Protein AF-A0A7S0ACF0-F1 (afdb_monomer_lite)

Radius of gyration: 21.01 Å; chains: 1; bounding box: 56×34×67 Å

Secondary structure (DSSP, 8-state):
--S--SS--SS-----SS--SSHHHHHHHHHHHHHHHHHHHHSSS-----S--HHHHHHHHHHHHHHHHHHHHHTT------HHHHHHHHHTT-------TT------HHHHHHHHHHHHHHHHHHSSS---TT-TTTHHHHHHHHHHHHHHHHTPPPPTT-----HHHHHHHHHTT-----TT---SS-----------

Structure (mmCIF, N/CA/C/O backbone):
data_AF-A0A7S0ACF0-F1
#
_entry.id   AF-A0A7S0ACF0-F1
#
loop_
_atom_site.group_PDB
_atom_site.id
_atom_site.type_symbol
_atom_site.label_atom_id
_atom_site.label_alt_id
_atom_site.label_comp_id
_atom_site.label_asym_id
_atom_site.label_entity_id
_atom_site.label_seq_id
_atom_site.pdbx_PDB_ins_code
_atom_site.Cartn_x
_atom_site.Cartn_y
_atom_site.Cartn_z
_atom_site.occupancy
_atom_site.B_iso_or_equiv
_atom_site.auth_seq_id
_atom_site.auth_comp_id
_atom_site.auth_asym_id
_atom_site.auth_atom_id
_atom_site.pdbx_PDB_model_num
ATOM 1 N N . MET A 1 1 ? 34.458 -4.666 -13.719 1.00 28.41 1 MET A N 1
ATOM 2 C CA . MET A 1 1 ? 35.055 -3.421 -14.250 1.00 28.41 1 MET A CA 1
ATOM 3 C C . MET A 1 1 ? 34.362 -2.217 -13.618 1.00 28.41 1 MET A C 1
ATOM 5 O O . MET A 1 1 ? 33.141 -2.144 -13.734 1.00 28.41 1 MET A O 1
ATOM 9 N N . PRO A 1 2 ? 35.094 -1.325 -12.929 1.00 40.97 2 PRO A N 1
ATOM 10 C CA . PRO A 1 2 ? 34.583 -0.072 -12.368 1.00 40.97 2 PRO A CA 1
ATOM 11 C C . PRO A 1 2 ? 34.446 1.031 -13.443 1.00 40.97 2 PRO A C 1
ATOM 13 O O . PRO A 1 2 ? 35.221 1.067 -14.389 1.00 40.97 2 PRO A O 1
ATOM 16 N N . ARG A 1 3 ? 33.453 1.917 -13.268 1.00 44.50 3 ARG A N 1
ATOM 17 C CA . ARG A 1 3 ? 33.234 3.272 -13.845 1.00 44.50 3 ARG A CA 1
ATOM 18 C C . ARG A 1 3 ? 33.326 3.577 -15.363 1.00 44.50 3 ARG A C 1
ATOM 20 O O . ARG A 1 3 ? 32.899 4.667 -15.718 1.00 44.50 3 ARG A O 1
ATOM 27 N N . ASP A 1 4 ? 33.665 2.654 -16.262 1.00 44.97 4 ASP A N 1
ATOM 28 C CA . ASP A 1 4 ? 33.735 2.933 -17.724 1.00 44.97 4 ASP A CA 1
ATOM 29 C C . ASP A 1 4 ? 32.599 2.322 -18.579 1.00 44.97 4 ASP A C 1
ATOM 31 O O . ASP A 1 4 ? 32.817 1.809 -19.677 1.00 44.97 4 ASP A O 1
ATOM 35 N N . ARG A 1 5 ? 31.345 2.345 -18.108 1.00 44.44 5 ARG A N 1
ATOM 36 C CA . ARG A 1 5 ? 30.207 1.719 -18.826 1.00 44.44 5 ARG A CA 1
ATOM 37 C C . ARG A 1 5 ? 29.305 2.671 -19.621 1.00 44.44 5 ARG A C 1
ATOM 39 O O . ARG A 1 5 ? 28.204 2.282 -19.988 1.00 44.44 5 ARG A O 1
ATOM 46 N N . LYS A 1 6 ? 29.751 3.895 -19.927 1.00 45.22 6 LYS A N 1
ATOM 47 C CA . LYS A 1 6 ? 28.931 4.882 -20.665 1.00 45.22 6 LYS A CA 1
ATOM 48 C C . LYS A 1 6 ? 29.468 5.313 -22.037 1.00 45.22 6 LYS A C 1
ATOM 50 O O . LYS A 1 6 ? 28.957 6.273 -22.591 1.00 45.22 6 LYS A O 1
ATOM 55 N N . GLN A 1 7 ? 30.453 4.614 -22.610 1.00 41.56 7 GLN A N 1
ATOM 56 C CA . GLN A 1 7 ? 30.998 4.953 -23.944 1.00 41.56 7 GLN A CA 1
ATOM 57 C C . GLN A 1 7 ? 31.022 3.803 -24.968 1.00 41.56 7 GLN A C 1
ATOM 59 O O . GLN A 1 7 ? 31.694 3.895 -25.988 1.00 41.56 7 GLN A O 1
ATOM 64 N N . LYS A 1 8 ? 30.266 2.720 -24.763 1.00 45.25 8 LYS A N 1
ATOM 65 C CA . LYS A 1 8 ? 30.150 1.637 -25.761 1.00 45.25 8 LYS A CA 1
ATOM 66 C C . LYS A 1 8 ? 28.698 1.230 -26.012 1.00 45.25 8 LYS A C 1
ATOM 68 O O . LYS A 1 8 ? 28.352 0.069 -25.844 1.00 45.25 8 LYS A O 1
ATOM 73 N N . LEU A 1 9 ? 27.848 2.187 -26.383 1.00 42.44 9 LEU A N 1
ATOM 74 C CA . LEU A 1 9 ? 26.463 1.905 -26.790 1.00 42.44 9 LEU A CA 1
ATOM 75 C C . LEU A 1 9 ? 26.117 2.320 -28.230 1.00 42.44 9 LEU A C 1
ATOM 77 O O . LEU A 1 9 ? 24.976 2.143 -28.626 1.00 42.44 9 LEU A O 1
ATOM 81 N N . ASP A 1 10 ? 27.087 2.749 -29.044 1.00 42.12 10 ASP A N 1
ATOM 82 C CA . ASP A 1 10 ? 26.821 3.214 -30.421 1.00 42.12 10 ASP A CA 1
ATOM 83 C C . ASP A 1 10 ? 27.297 2.262 -31.533 1.00 42.12 10 ASP A C 1
ATOM 85 O O . ASP A 1 10 ? 27.532 2.699 -32.655 1.00 42.12 10 ASP A O 1
ATOM 89 N N . GLY A 1 11 ? 27.481 0.962 -31.279 1.00 44.84 11 GLY A N 1
ATOM 90 C CA . GLY A 1 11 ? 28.202 0.150 -32.271 1.00 44.84 11 GLY A CA 1
ATOM 91 C C . GLY A 1 11 ? 27.860 -1.312 -32.458 1.00 44.84 11 GLY A C 1
ATOM 92 O O . GLY A 1 11 ? 28.559 -1.933 -33.249 1.00 44.84 11 GLY A O 1
ATOM 93 N N . LEU A 1 12 ? 26.873 -1.904 -31.784 1.00 37.56 12 LEU A N 1
ATOM 94 C CA . LEU A 1 12 ? 26.618 -3.336 -31.970 1.00 37.56 12 LEU A CA 1
ATOM 95 C C . LEU A 1 12 ? 25.123 -3.636 -32.044 1.00 37.56 12 LEU A C 1
ATOM 97 O O . LEU A 1 12 ? 24.372 -3.422 -31.096 1.00 37.56 12 LEU A O 1
ATOM 101 N N . GLN A 1 13 ? 24.734 -4.111 -33.228 1.00 34.44 13 GLN A N 1
ATOM 102 C CA . GLN A 1 13 ? 23.441 -4.690 -33.558 1.00 34.44 13 GLN A CA 1
ATOM 103 C C . GLN A 1 13 ? 22.985 -5.683 -32.486 1.00 34.44 13 GLN A C 1
ATOM 105 O O . GLN A 1 13 ? 23.657 -6.666 -32.188 1.00 34.44 13 GLN A O 1
ATOM 110 N N . PHE A 1 14 ? 21.809 -5.378 -31.950 1.00 35.34 14 PHE A N 1
ATOM 111 C CA . PHE A 1 14 ? 20.904 -6.244 -31.206 1.00 35.34 14 PHE A CA 1
ATOM 112 C C . PHE A 1 14 ? 20.837 -7.683 -31.747 1.00 35.34 14 PHE A C 1
ATOM 114 O O . PHE A 1 14 ? 20.534 -7.884 -32.921 1.00 35.34 14 PHE A O 1
ATOM 121 N N . GLU A 1 15 ? 20.949 -8.659 -30.846 1.00 29.34 15 GLU A N 1
ATOM 122 C CA . GLU A 1 15 ? 20.431 -10.020 -31.020 1.00 29.34 15 GLU A CA 1
ATOM 123 C C . GLU A 1 15 ? 19.731 -10.422 -29.709 1.00 29.34 15 GLU A C 1
ATOM 125 O O . GLU A 1 15 ? 20.363 -10.529 -28.656 1.00 29.34 15 GLU A O 1
ATOM 130 N N . TRP A 1 16 ? 18.403 -10.565 -29.750 1.00 46.00 16 TRP A N 1
ATOM 131 C CA . TRP A 1 16 ? 17.596 -11.051 -28.628 1.00 46.00 16 TRP A CA 1
ATOM 132 C C . TRP A 1 16 ? 17.303 -12.523 -28.835 1.00 46.00 16 TRP A C 1
ATOM 134 O O . TRP A 1 16 ? 16.356 -12.841 -29.537 1.00 46.00 16 TRP A O 1
ATOM 144 N N . ASP A 1 17 ? 18.081 -13.399 -28.214 1.00 42.22 17 ASP A N 1
ATOM 145 C CA . ASP A 1 17 ? 17.631 -14.747 -27.863 1.00 42.22 17 ASP A CA 1
ATOM 146 C C . ASP A 1 17 ? 18.676 -15.379 -26.936 1.00 42.22 17 ASP A C 1
ATOM 148 O O . ASP A 1 17 ? 19.637 -15.999 -27.381 1.00 42.22 17 ASP A O 1
ATOM 152 N N . GLY A 1 18 ? 18.534 -15.192 -25.616 1.00 41.94 18 GLY A N 1
ATOM 153 C CA . GLY A 1 18 ? 19.339 -15.987 -24.677 1.00 41.94 18 GLY A CA 1
ATOM 154 C C . GLY A 1 18 ? 19.622 -15.445 -23.277 1.00 41.94 18 GLY A C 1
ATOM 155 O O . GLY A 1 18 ? 20.198 -16.183 -22.485 1.00 41.94 18 GLY A O 1
ATOM 156 N N . ILE A 1 19 ? 19.236 -14.219 -22.910 1.00 43.38 19 ILE A N 1
ATOM 157 C CA . ILE A 1 19 ? 19.630 -13.650 -21.604 1.00 43.38 19 ILE A CA 1
ATOM 158 C C . ILE A 1 19 ? 18.445 -13.644 -20.627 1.00 43.38 19 ILE A C 1
ATOM 160 O O . ILE A 1 19 ? 17.780 -12.635 -20.428 1.00 43.38 19 ILE A O 1
ATOM 164 N N . ARG A 1 20 ? 18.149 -14.795 -20.016 1.00 49.47 20 ARG A N 1
ATOM 165 C CA . ARG A 1 20 ? 17.201 -14.911 -18.891 1.00 49.47 20 ARG A CA 1
ATOM 166 C C . ARG A 1 20 ? 17.864 -15.629 -17.720 1.00 49.47 20 ARG A C 1
ATOM 168 O O . ARG A 1 20 ? 17.809 -16.854 -17.645 1.00 49.47 20 ARG A O 1
ATOM 175 N N . LYS A 1 21 ? 18.466 -14.845 -16.823 1.00 44.34 21 LYS A N 1
ATOM 176 C CA . LYS A 1 21 ? 18.538 -15.082 -15.364 1.00 44.34 21 LYS A CA 1
ATOM 177 C C . LYS A 1 21 ? 19.253 -13.945 -14.628 1.00 44.34 21 LYS A C 1
ATOM 179 O O . LYS A 1 21 ? 18.950 -13.692 -13.471 1.00 44.34 21 LYS A O 1
ATOM 184 N N . ASP A 1 22 ? 20.132 -13.237 -15.322 1.00 45.91 22 ASP A N 1
ATOM 185 C CA . ASP A 1 22 ? 21.036 -12.240 -14.744 1.00 45.91 22 ASP A CA 1
ATOM 186 C C . ASP A 1 22 ? 20.434 -10.822 -14.824 1.00 45.91 22 ASP A C 1
ATOM 188 O O . ASP A 1 22 ? 20.662 -9.990 -13.955 1.00 45.91 22 ASP A O 1
ATOM 192 N N . LEU A 1 23 ? 19.608 -10.571 -15.850 1.00 47.28 23 LEU A N 1
ATOM 193 C CA . LEU A 1 23 ? 18.936 -9.291 -16.112 1.00 47.28 23 LEU A CA 1
ATOM 194 C C . LEU A 1 23 ? 17.733 -9.015 -15.193 1.00 47.28 23 LEU A C 1
ATOM 196 O O . LEU A 1 23 ? 17.397 -7.855 -14.980 1.00 47.28 23 LEU A O 1
ATOM 200 N N . ASP A 1 24 ? 17.080 -10.049 -14.649 1.00 52.59 24 ASP A N 1
ATOM 201 C CA . ASP A 1 24 ? 15.855 -9.876 -13.846 1.00 52.59 24 ASP A CA 1
ATOM 202 C C . ASP A 1 24 ? 16.138 -9.262 -12.465 1.00 52.59 24 ASP A C 1
ATOM 204 O O . ASP A 1 24 ? 15.323 -8.482 -11.969 1.00 52.59 24 ASP A O 1
ATOM 208 N N . SER A 1 25 ? 17.293 -9.564 -11.854 1.00 58.97 25 SER A N 1
ATOM 209 C CA . SER A 1 25 ? 17.711 -8.917 -10.598 1.00 58.97 25 SER A CA 1
ATOM 210 C C . SER A 1 25 ? 18.059 -7.450 -10.836 1.00 58.97 25 SER A C 1
ATOM 212 O O . SER A 1 25 ? 17.564 -6.583 -10.121 1.00 58.97 25 SER A O 1
ATOM 214 N N . ASP A 1 26 ? 18.835 -7.169 -11.889 1.00 75.31 26 ASP A N 1
ATOM 215 C CA . ASP A 1 26 ? 19.233 -5.807 -12.255 1.00 75.31 26 ASP A CA 1
ATOM 216 C C . ASP A 1 26 ? 18.011 -4.942 -12.612 1.00 75.31 26 ASP A C 1
ATOM 218 O O . ASP A 1 26 ? 17.935 -3.774 -12.224 1.00 75.31 26 ASP A O 1
ATOM 222 N N . HIS A 1 27 ? 17.017 -5.517 -13.301 1.00 84.44 27 HIS A N 1
ATOM 223 C CA . HIS A 1 27 ? 15.778 -4.816 -13.628 1.00 84.44 27 HIS A CA 1
ATOM 224 C C . HIS A 1 27 ? 14.897 -4.586 -12.392 1.00 84.44 27 HIS A C 1
ATOM 226 O O . HIS A 1 27 ? 14.371 -3.487 -12.222 1.00 84.44 27 HIS A O 1
ATOM 232 N N . TRP A 1 28 ? 14.752 -5.577 -11.503 1.00 88.69 28 TRP A N 1
ATOM 233 C CA . TRP A 1 28 ? 14.027 -5.390 -10.242 1.00 88.69 28 TRP A CA 1
ATOM 234 C C . TRP A 1 28 ? 14.624 -4.251 -9.414 1.00 88.69 28 TRP A C 1
ATOM 236 O O . TRP A 1 28 ? 13.897 -3.336 -9.025 1.00 88.69 28 TRP A O 1
ATOM 246 N N . ASP A 1 29 ? 15.937 -4.289 -9.180 1.00 88.50 29 ASP A N 1
ATOM 247 C CA . ASP A 1 29 ? 16.632 -3.307 -8.348 1.00 88.50 29 ASP A CA 1
ATOM 248 C C . ASP A 1 29 ? 16.519 -1.898 -8.939 1.00 88.50 29 ASP A C 1
ATOM 250 O O . ASP A 1 29 ? 16.279 -0.933 -8.208 1.00 88.50 29 ASP A O 1
ATOM 254 N N . GLN A 1 30 ? 16.606 -1.775 -10.267 1.00 89.62 30 GLN A N 1
ATOM 255 C CA . GLN A 1 30 ? 16.397 -0.509 -10.963 1.00 89.62 30 GLN A CA 1
ATOM 256 C C . GLN A 1 30 ? 14.976 0.036 -10.760 1.00 89.62 30 GLN A C 1
ATOM 258 O O . GLN A 1 30 ? 14.810 1.192 -10.367 1.00 89.62 30 GLN A O 1
ATOM 263 N N . MET A 1 31 ? 13.946 -0.777 -11.008 1.00 92.25 31 MET A N 1
ATOM 264 C CA . MET A 1 31 ? 12.552 -0.331 -10.899 1.00 92.25 31 MET A CA 1
ATOM 265 C C . MET A 1 31 ? 12.160 -0.027 -9.450 1.00 92.25 31 MET A C 1
ATOM 267 O O . MET A 1 31 ? 11.465 0.953 -9.183 1.00 92.25 31 MET A O 1
ATOM 271 N N . PHE A 1 32 ? 12.660 -0.819 -8.500 1.00 91.75 32 PHE A N 1
ATOM 272 C CA . PHE A 1 32 ? 12.492 -0.566 -7.074 1.00 91.75 32 PHE A CA 1
ATOM 273 C C . PHE A 1 32 ? 13.158 0.748 -6.646 1.00 91.75 32 PHE A C 1
ATOM 275 O O . PHE A 1 32 ? 12.543 1.554 -5.941 1.00 91.75 32 PHE A O 1
ATOM 282 N N . PHE A 1 33 ? 14.390 1.001 -7.103 1.00 90.25 33 PHE A N 1
ATOM 283 C CA . PHE A 1 33 ? 15.084 2.259 -6.837 1.00 90.25 33 PHE A CA 1
ATOM 284 C C . PHE A 1 33 ? 14.291 3.452 -7.382 1.00 90.25 33 PHE A C 1
ATOM 286 O O . PHE A 1 33 ? 14.058 4.424 -6.662 1.00 90.25 33 PHE A O 1
ATOM 293 N N . GLU A 1 34 ? 13.793 3.367 -8.612 1.00 90.50 34 GLU A N 1
ATOM 294 C CA . GLU A 1 34 ? 12.991 4.434 -9.216 1.00 90.50 34 GLU A CA 1
ATOM 295 C C . GLU A 1 34 ? 11.668 4.672 -8.496 1.00 90.50 34 GLU A C 1
ATOM 297 O O . GLU A 1 34 ? 11.295 5.824 -8.275 1.00 90.50 34 GLU A O 1
ATOM 302 N N . LEU A 1 35 ? 10.994 3.613 -8.047 1.00 90.69 35 LEU A N 1
ATOM 303 C CA . LEU A 1 35 ? 9.802 3.746 -7.217 1.00 90.69 35 LEU A CA 1
ATOM 304 C C . LEU A 1 35 ? 10.112 4.440 -5.882 1.00 90.69 35 LEU A C 1
ATOM 306 O O . LEU A 1 35 ? 9.325 5.266 -5.416 1.00 90.69 35 LEU A O 1
ATOM 310 N N . SER A 1 36 ? 11.258 4.136 -5.267 1.00 88.62 36 SER A N 1
ATOM 311 C CA . SER A 1 36 ? 11.665 4.787 -4.019 1.00 88.62 36 SER A CA 1
ATOM 312 C C . SER A 1 36 ? 11.933 6.284 -4.219 1.00 88.62 36 SER A C 1
ATOM 314 O O . SER A 1 36 ? 11.457 7.099 -3.430 1.00 88.62 36 SER A O 1
ATOM 316 N N . GLN A 1 37 ? 12.579 6.663 -5.326 1.00 86.88 37 GLN A N 1
ATOM 317 C CA . GLN A 1 37 ? 12.777 8.062 -5.718 1.00 86.88 37 GLN A CA 1
ATOM 318 C C . GLN A 1 37 ? 11.446 8.755 -6.027 1.00 86.88 37 GLN A C 1
ATOM 320 O O . GLN A 1 37 ? 11.211 9.880 -5.583 1.00 86.88 37 GLN A O 1
ATOM 325 N N . TYR A 1 38 ? 10.542 8.069 -6.732 1.00 86.50 38 TYR A N 1
ATOM 326 C CA . TYR A 1 38 ? 9.201 8.573 -7.012 1.00 86.50 38 TYR A CA 1
ATOM 327 C C . TYR A 1 38 ? 8.451 8.893 -5.716 1.00 86.50 38 TYR A C 1
ATOM 329 O O . TYR A 1 38 ? 7.868 9.972 -5.600 1.00 86.50 38 TYR A O 1
ATOM 337 N N . ARG A 1 39 ? 8.524 8.005 -4.715 1.00 83.81 39 ARG A N 1
ATOM 338 C CA . ARG A 1 39 ? 7.946 8.235 -3.385 1.00 83.81 39 ARG A CA 1
ATOM 339 C C . ARG A 1 39 ? 8.560 9.449 -2.694 1.00 83.81 39 ARG A C 1
ATOM 341 O O . ARG A 1 39 ? 7.818 10.212 -2.091 1.00 83.81 39 ARG A O 1
ATOM 348 N N . VAL A 1 40 ? 9.878 9.635 -2.755 1.00 81.12 40 VAL A N 1
ATOM 349 C CA . VAL A 1 40 ? 10.540 10.797 -2.131 1.00 81.12 40 VAL A CA 1
ATOM 350 C C . VAL A 1 40 ? 10.028 12.111 -2.728 1.00 81.12 40 VAL A C 1
ATOM 352 O O . VAL A 1 40 ? 9.794 13.063 -1.990 1.00 81.12 40 VAL A O 1
ATOM 355 N N . ILE A 1 41 ? 9.819 12.156 -4.046 1.00 80.12 41 ILE A N 1
ATOM 356 C CA . ILE A 1 41 ? 9.372 13.365 -4.752 1.00 80.12 41 ILE A CA 1
ATOM 357 C C . ILE A 1 41 ? 7.873 13.622 -4.551 1.00 80.12 41 ILE A C 1
ATOM 359 O O . ILE A 1 41 ? 7.472 14.757 -4.311 1.00 80.12 41 ILE A O 1
ATOM 363 N N . ASN A 1 42 ? 7.043 12.582 -4.659 1.00 77.25 42 ASN A N 1
ATOM 364 C CA . ASN A 1 42 ? 5.582 12.716 -4.688 1.00 77.25 42 ASN A CA 1
ATOM 365 C C . ASN A 1 42 ? 4.918 12.449 -3.327 1.00 77.25 42 ASN A C 1
ATOM 367 O O . ASN A 1 42 ? 3.720 12.645 -3.173 1.00 77.25 42 ASN A O 1
ATOM 371 N N . GLY A 1 43 ? 5.664 11.946 -2.342 1.00 72.31 43 GLY A N 1
ATOM 372 C CA . GLY A 1 43 ? 5.141 11.520 -1.040 1.00 72.31 43 GLY A CA 1
ATOM 373 C C . GLY A 1 43 ? 4.424 10.163 -1.052 1.00 72.31 43 GLY A C 1
ATOM 374 O O . GLY A 1 43 ? 4.137 9.611 0.011 1.00 72.31 43 GLY A O 1
ATOM 375 N N . HIS A 1 44 ? 4.172 9.580 -2.229 1.00 78.19 44 HIS A N 1
ATOM 376 C CA . HIS A 1 44 ? 3.438 8.325 -2.391 1.00 78.19 44 HIS A CA 1
ATOM 377 C C . HIS A 1 44 ? 3.998 7.452 -3.522 1.00 78.19 44 HIS A C 1
ATOM 379 O O . HIS A 1 44 ? 4.659 7.927 -4.439 1.00 78.19 44 HIS A O 1
ATOM 385 N N . THR A 1 45 ? 3.683 6.157 -3.495 1.00 82.94 45 THR A N 1
ATOM 386 C CA . THR A 1 45 ? 4.072 5.168 -4.522 1.00 82.94 45 THR A CA 1
ATOM 387 C C . THR A 1 45 ? 3.058 5.051 -5.668 1.00 82.94 45 THR A C 1
ATOM 389 O O . THR A 1 45 ? 3.244 4.253 -6.584 1.00 82.94 45 THR A O 1
ATOM 392 N N . ASN A 1 46 ? 1.968 5.827 -5.633 1.00 80.50 46 ASN A N 1
ATOM 393 C CA . ASN A 1 46 ? 0.934 5.797 -6.663 1.00 80.50 46 ASN A CA 1
ATOM 394 C C . ASN A 1 46 ? 1.385 6.543 -7.927 1.00 80.50 46 ASN A C 1
ATOM 396 O O . ASN A 1 46 ? 1.207 7.755 -8.036 1.00 80.50 46 ASN A O 1
ATOM 400 N N . VAL A 1 47 ? 1.996 5.810 -8.856 1.00 82.88 47 VAL A N 1
ATOM 401 C CA . VAL A 1 47 ? 2.520 6.358 -10.110 1.00 82.88 47 VAL A CA 1
ATOM 402 C C . VAL A 1 47 ? 1.373 6.743 -11.044 1.00 82.88 47 VAL A C 1
ATOM 404 O O . VAL A 1 47 ? 0.612 5.888 -11.488 1.00 82.88 47 VAL A O 1
ATOM 407 N N . GLN A 1 48 ? 1.257 8.034 -11.354 1.00 76.94 48 GLN A N 1
ATOM 408 C CA . GLN A 1 48 ? 0.258 8.569 -12.284 1.00 76.94 48 GLN A CA 1
ATOM 409 C C . GLN A 1 48 ? 0.857 8.784 -13.686 1.00 76.94 48 GLN A C 1
ATOM 411 O O . GLN A 1 48 ? 2.015 9.198 -13.799 1.00 76.94 48 GLN A O 1
ATOM 416 N N . PRO A 1 49 ? 0.092 8.571 -14.773 1.00 74.75 49 PRO A N 1
ATOM 417 C CA . PRO A 1 49 ? 0.550 8.820 -16.138 1.00 74.75 49 PRO A CA 1
ATOM 418 C C . PRO A 1 49 ? 0.479 10.323 -16.467 1.00 74.75 49 PRO A C 1
ATOM 420 O O . PRO A 1 49 ? -0.359 10.768 -17.243 1.00 74.75 49 PRO A O 1
ATOM 423 N N . TRP A 1 50 ? 1.335 11.131 -15.841 1.00 62.41 50 TRP A N 1
ATOM 424 C CA . TRP A 1 50 ? 1.196 12.592 -15.820 1.00 62.41 50 TRP A CA 1
ATOM 425 C C . TRP A 1 50 ? 1.491 13.327 -17.143 1.00 62.41 50 TRP A C 1
ATOM 427 O O . TRP A 1 50 ? 1.017 14.447 -17.297 1.00 62.41 50 TRP A O 1
ATOM 437 N N . ALA A 1 51 ? 2.192 12.735 -18.121 1.00 53.66 51 ALA A N 1
ATOM 438 C CA . ALA A 1 51 ? 2.435 13.398 -19.419 1.00 53.66 51 ALA A CA 1
ATOM 439 C C . ALA A 1 51 ? 2.966 12.474 -20.540 1.00 53.66 51 ALA A C 1
ATOM 441 O O . ALA A 1 51 ? 3.782 12.906 -21.350 1.00 53.66 51 ALA A O 1
ATOM 442 N N . ALA A 1 52 ? 2.574 11.193 -20.578 1.00 64.25 52 ALA A N 1
ATOM 443 C CA . ALA A 1 52 ? 3.145 10.197 -21.507 1.00 64.25 52 ALA A CA 1
ATOM 444 C C . ALA A 1 52 ? 4.688 10.088 -21.458 1.00 64.25 52 ALA A C 1
ATOM 446 O O . ALA A 1 52 ? 5.314 9.627 -22.412 1.00 64.25 52 ALA A O 1
ATOM 447 N N . GLU A 1 53 ? 5.307 10.500 -20.346 1.00 80.00 53 GLU A N 1
ATOM 448 C CA . GLU A 1 53 ? 6.740 10.344 -20.134 1.00 80.00 53 GLU A CA 1
ATOM 449 C C . GLU A 1 53 ? 7.079 8.844 -20.154 1.00 80.00 53 GLU A C 1
ATOM 451 O O . GLU A 1 53 ? 6.608 8.109 -19.277 1.00 80.00 53 GLU A O 1
ATOM 456 N N . PRO A 1 54 ? 7.887 8.367 -21.124 1.00 81.81 54 PRO A N 1
ATOM 457 C CA . PRO A 1 54 ? 8.071 6.935 -21.344 1.00 81.81 54 PRO A CA 1
ATOM 458 C C . PRO A 1 54 ? 8.540 6.191 -20.092 1.00 81.81 54 PRO A C 1
ATOM 460 O O . PRO A 1 54 ? 8.061 5.096 -19.805 1.00 81.81 54 PRO A O 1
ATOM 463 N N . ARG A 1 55 ? 9.417 6.822 -19.299 1.00 83.38 55 ARG A N 1
ATOM 464 C CA . ARG A 1 55 ? 9.956 6.218 -18.078 1.00 83.38 55 ARG A CA 1
ATOM 465 C C . ARG A 1 55 ? 8.908 6.060 -16.980 1.00 83.38 55 ARG A C 1
ATOM 467 O O . ARG A 1 55 ? 8.881 5.045 -16.293 1.00 83.38 55 ARG A O 1
ATOM 474 N N . VAL A 1 56 ? 8.006 7.026 -16.835 1.00 83.19 56 VAL A N 1
ATOM 475 C CA . VAL A 1 56 ? 6.939 6.959 -15.827 1.00 83.19 56 VAL A CA 1
ATOM 476 C C . VAL A 1 56 ? 5.865 5.955 -16.236 1.00 83.19 56 VAL A C 1
ATOM 478 O O . VAL A 1 56 ? 5.334 5.241 -15.386 1.00 83.19 56 VAL A O 1
ATOM 481 N N . CYS A 1 57 ? 5.603 5.818 -17.538 1.00 84.69 57 CYS A N 1
ATOM 482 C CA . CYS A 1 57 ? 4.762 4.746 -18.066 1.00 84.69 57 CYS A CA 1
ATOM 483 C C . CYS A 1 57 ? 5.363 3.355 -17.809 1.00 84.69 57 CYS A C 1
ATOM 485 O O . CYS A 1 57 ? 4.632 2.442 -17.430 1.00 84.69 57 CYS A O 1
ATOM 487 N N . GLU A 1 58 ? 6.679 3.193 -17.966 1.00 88.62 58 GLU A N 1
ATOM 488 C CA . GLU A 1 58 ? 7.387 1.945 -17.654 1.00 88.62 58 GLU A CA 1
ATOM 489 C C . GLU A 1 58 ? 7.311 1.611 -16.158 1.00 88.62 58 GLU A C 1
ATOM 491 O O . GLU A 1 58 ? 6.965 0.487 -15.790 1.00 88.62 58 GLU A O 1
ATOM 496 N N . LEU A 1 59 ? 7.532 2.603 -15.289 1.00 89.19 59 LEU A N 1
ATOM 497 C CA . LEU A 1 59 ? 7.386 2.442 -13.843 1.00 89.19 59 LEU A CA 1
ATOM 498 C C . LEU A 1 59 ? 5.958 2.056 -13.448 1.00 89.19 59 LEU A C 1
ATOM 500 O O . LEU A 1 59 ? 5.765 1.133 -12.656 1.00 89.19 59 LEU A O 1
ATOM 504 N N . LEU A 1 60 ? 4.950 2.699 -14.039 1.00 88.12 60 LEU A N 1
ATOM 505 C CA . LEU A 1 60 ? 3.545 2.347 -13.839 1.00 88.12 60 LEU A CA 1
ATOM 506 C C . LEU A 1 60 ? 3.241 0.915 -14.308 1.00 88.12 60 LEU A C 1
ATOM 508 O O . LEU A 1 60 ? 2.576 0.162 -13.592 1.00 88.12 60 LEU A O 1
ATOM 512 N N . ALA A 1 61 ? 3.737 0.516 -15.481 1.00 87.38 61 ALA A N 1
ATOM 513 C CA . ALA A 1 61 ? 3.560 -0.837 -16.000 1.00 87.38 61 ALA A CA 1
ATOM 514 C C . ALA A 1 61 ? 4.178 -1.878 -15.057 1.00 87.38 61 ALA A C 1
ATOM 516 O O . ALA A 1 61 ? 3.516 -2.854 -14.698 1.00 87.38 61 ALA A O 1
ATOM 517 N N . TRP A 1 62 ? 5.399 -1.632 -14.578 1.00 92.50 62 TRP A N 1
ATOM 518 C CA . TRP A 1 62 ? 6.057 -2.491 -13.599 1.00 92.50 62 TRP A CA 1
ATOM 519 C C . TRP A 1 62 ? 5.273 -2.584 -12.287 1.00 92.50 62 TRP A C 1
ATOM 521 O O . TRP A 1 62 ? 5.053 -3.690 -11.791 1.00 92.50 62 TRP A O 1
ATOM 531 N N . CYS A 1 63 ? 4.765 -1.460 -11.767 1.00 91.12 63 CYS A N 1
ATOM 532 C CA . CYS A 1 63 ? 3.905 -1.447 -10.580 1.00 91.12 63 CYS A CA 1
ATOM 533 C C . CYS A 1 63 ? 2.647 -2.306 -10.791 1.00 91.12 63 CYS A C 1
ATOM 535 O O . CYS A 1 63 ? 2.268 -3.095 -9.924 1.00 91.12 63 CYS A O 1
ATOM 537 N N . ASN A 1 64 ? 2.010 -2.203 -11.959 1.00 86.81 64 ASN A N 1
ATOM 538 C CA . ASN A 1 64 ? 0.823 -2.990 -12.291 1.00 86.81 64 ASN A CA 1
ATOM 539 C C . ASN A 1 64 ? 1.119 -4.488 -12.405 1.00 86.81 64 ASN A C 1
ATOM 541 O O . ASN A 1 64 ? 0.293 -5.292 -11.969 1.00 86.81 64 ASN A O 1
ATOM 545 N N . ILE A 1 65 ? 2.286 -4.873 -12.927 1.00 89.81 65 ILE A N 1
ATOM 546 C CA . ILE A 1 65 ? 2.736 -6.272 -12.930 1.00 89.81 65 ILE A CA 1
ATOM 547 C C . ILE A 1 65 ? 2.841 -6.789 -11.492 1.00 89.81 65 ILE A C 1
ATOM 549 O O . ILE A 1 65 ? 2.327 -7.869 -11.196 1.00 89.81 65 ILE A O 1
ATOM 553 N N . GLN A 1 66 ? 3.418 -6.003 -10.576 1.00 91.12 66 GLN A N 1
ATOM 554 C CA . GLN A 1 66 ? 3.542 -6.418 -9.176 1.00 91.12 66 GLN A CA 1
ATOM 555 C C . GLN A 1 66 ? 2.168 -6.593 -8.523 1.00 91.12 66 GLN A C 1
ATOM 557 O O . GLN A 1 66 ? 1.916 -7.622 -7.899 1.00 91.12 66 GLN A O 1
ATOM 562 N N . ARG A 1 67 ? 1.233 -5.660 -8.739 1.00 88.19 67 ARG A N 1
ATOM 563 C CA . ARG A 1 67 ? -0.151 -5.775 -8.240 1.00 88.19 67 ARG A CA 1
ATOM 564 C C . ARG A 1 67 ? -0.855 -7.040 -8.738 1.00 88.19 67 ARG A C 1
ATOM 566 O O . ARG A 1 67 ? -1.485 -7.738 -7.946 1.00 88.19 67 ARG A O 1
ATOM 573 N N . HIS A 1 68 ? -0.708 -7.385 -10.020 1.00 84.25 68 HIS A N 1
ATOM 574 C CA . HIS A 1 68 ? -1.281 -8.616 -10.579 1.00 84.25 68 HIS A CA 1
ATOM 575 C C . HIS A 1 68 ? -0.638 -9.875 -9.994 1.00 84.25 68 HIS A C 1
ATOM 577 O O . HIS A 1 68 ? -1.343 -10.795 -9.579 1.00 84.25 68 HIS A O 1
ATOM 583 N N . ASN A 1 69 ? 0.694 -9.915 -9.922 1.00 88.62 69 ASN A N 1
ATOM 584 C CA . ASN A 1 69 ? 1.428 -11.029 -9.325 1.00 88.62 69 ASN A CA 1
ATOM 585 C C . ASN A 1 69 ? 1.008 -11.245 -7.869 1.00 88.62 69 ASN A C 1
ATOM 587 O O . ASN A 1 69 ? 0.857 -12.379 -7.413 1.00 88.62 69 ASN A O 1
ATOM 591 N N . TYR A 1 70 ? 0.777 -10.159 -7.145 1.00 85.75 70 TYR A N 1
ATOM 592 C CA . TYR A 1 70 ? 0.347 -10.199 -5.763 1.00 85.75 70 TYR A CA 1
ATOM 593 C C . TYR A 1 70 ? -1.090 -10.702 -5.610 1.00 85.75 70 TYR A C 1
ATOM 595 O O . TYR A 1 70 ? -1.352 -11.603 -4.816 1.00 85.75 70 TYR A O 1
ATOM 603 N N . ALA A 1 71 ? -2.017 -10.203 -6.431 1.00 83.06 71 ALA A N 1
ATOM 604 C CA . ALA A 1 71 ? -3.389 -10.703 -6.476 1.00 83.06 71 ALA A CA 1
ATOM 605 C C . ALA A 1 71 ? -3.450 -12.202 -6.834 1.00 83.06 71 ALA A C 1
ATOM 607 O O . ALA A 1 71 ? -4.237 -12.950 -6.252 1.00 83.06 71 ALA A O 1
ATOM 608 N N . ASN A 1 72 ? -2.586 -12.663 -7.744 1.00 82.25 72 ASN A N 1
ATOM 609 C CA . ASN A 1 72 ? -2.463 -14.078 -8.092 1.00 82.25 72 ASN A CA 1
ATOM 610 C C . ASN A 1 72 ? -1.987 -14.925 -6.909 1.00 82.25 72 ASN A C 1
ATOM 612 O O . ASN A 1 72 ? -2.602 -15.956 -6.639 1.00 82.25 72 ASN A O 1
ATOM 616 N N . LEU A 1 73 ? -0.963 -14.466 -6.178 1.00 84.38 73 LEU A N 1
ATOM 617 C CA . LEU A 1 73 ? -0.473 -15.136 -4.970 1.00 84.38 73 LEU A CA 1
ATOM 618 C C . LEU A 1 73 ? -1.609 -15.340 -3.953 1.00 84.38 73 LEU A C 1
ATOM 620 O O . LEU A 1 73 ? -1.792 -16.436 -3.430 1.00 84.38 73 LEU A O 1
ATOM 624 N N . TRP A 1 74 ? -2.424 -14.306 -3.733 1.00 75.62 74 TRP A N 1
ATOM 625 C CA . TRP A 1 74 ? -3.579 -14.364 -2.833 1.00 75.62 74 TRP A CA 1
ATOM 626 C C . TRP A 1 74 ? -4.711 -15.267 -3.309 1.00 75.62 74 TRP A C 1
ATOM 628 O O . TRP A 1 74 ? -5.383 -15.894 -2.494 1.00 75.62 74 TRP A O 1
ATOM 638 N N . ALA A 1 75 ? -4.917 -15.360 -4.620 1.00 78.00 75 ALA A N 1
ATOM 639 C CA . ALA A 1 75 ? -5.888 -16.269 -5.216 1.00 78.00 75 ALA A CA 1
ATOM 640 C C . ALA A 1 75 ? -5.401 -17.734 -5.249 1.00 78.00 75 ALA A C 1
ATOM 642 O O . ALA A 1 75 ? -6.052 -18.572 -5.874 1.00 78.00 75 ALA A O 1
ATOM 643 N N . GLY A 1 76 ? -4.253 -18.047 -4.631 1.00 79.44 76 GLY A N 1
ATOM 644 C CA . GLY A 1 76 ? -3.644 -19.379 -4.654 1.00 79.44 76 GLY A CA 1
ATOM 645 C C . GLY A 1 76 ? -3.085 -19.771 -6.025 1.00 79.44 76 GLY A C 1
ATOM 646 O O . GLY A 1 76 ? -2.876 -20.954 -6.288 1.00 79.44 76 GLY A O 1
ATOM 647 N N . ARG A 1 77 ? -2.871 -18.799 -6.919 1.00 83.62 77 ARG A N 1
ATOM 648 C CA . ARG A 1 77 ? -2.270 -19.008 -8.241 1.00 83.62 77 ARG A CA 1
ATOM 649 C C . ARG A 1 77 ? -0.760 -18.795 -8.175 1.00 83.62 77 ARG A C 1
ATOM 651 O O . ARG A 1 77 ? -0.234 -18.186 -7.246 1.00 83.62 77 ARG A O 1
ATOM 658 N N . CYS A 1 78 ? -0.058 -19.265 -9.203 1.00 81.38 78 CYS A N 1
ATOM 659 C CA . CYS A 1 78 ? 1.375 -19.031 -9.337 1.00 81.38 78 CYS A CA 1
ATOM 660 C C . CYS A 1 78 ? 1.684 -17.529 -9.406 1.00 81.38 78 CYS A C 1
ATOM 662 O O . CYS A 1 78 ? 1.026 -16.778 -10.128 1.00 81.38 78 CYS A O 1
ATOM 664 N N . SER A 1 79 ? 2.717 -17.117 -8.677 1.00 86.94 79 SER A N 1
ATOM 665 C CA . SER A 1 79 ? 3.237 -15.756 -8.675 1.00 86.94 79 SER A CA 1
ATOM 666 C C . SER A 1 79 ? 4.764 -15.795 -8.651 1.00 86.94 79 SER A C 1
ATOM 668 O O . SER A 1 79 ? 5.322 -16.587 -7.891 1.00 86.94 79 SER A O 1
ATOM 670 N N . PRO A 1 80 ? 5.449 -14.968 -9.459 1.00 86.81 80 PRO A N 1
ATOM 671 C CA . PRO A 1 80 ? 6.902 -14.842 -9.409 1.00 86.81 80 PRO A CA 1
ATOM 672 C C . PRO A 1 80 ? 7.385 -13.949 -8.253 1.00 86.81 80 PRO A C 1
ATOM 674 O O . PRO A 1 80 ? 8.591 -13.840 -8.052 1.00 86.81 80 PRO A O 1
ATOM 677 N N . LEU A 1 81 ? 6.481 -13.299 -7.503 1.00 86.69 81 LEU A N 1
ATOM 678 C CA . LEU A 1 81 ? 6.860 -12.451 -6.373 1.00 86.69 81 LEU A CA 1
ATOM 679 C C . LEU A 1 81 ? 7.416 -13.289 -5.224 1.00 86.69 81 LEU A C 1
ATOM 681 O O . LEU A 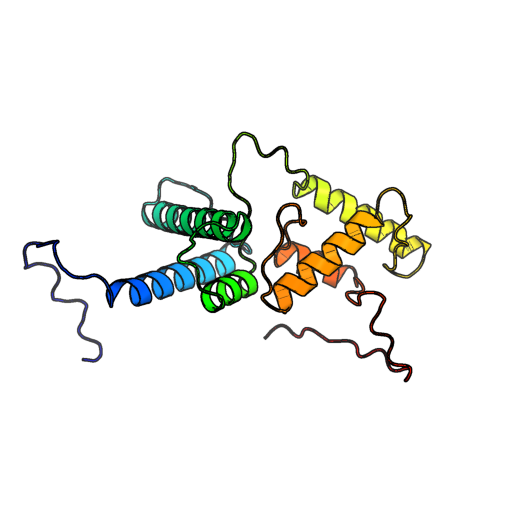1 81 ? 6.729 -14.140 -4.658 1.00 86.69 81 LEU A O 1
ATOM 685 N N . THR A 1 82 ? 8.650 -12.988 -4.839 1.00 89.44 82 THR A N 1
ATOM 686 C CA . THR A 1 82 ? 9.261 -13.549 -3.632 1.00 89.44 82 THR A CA 1
ATOM 687 C C . THR A 1 82 ? 8.789 -12.807 -2.382 1.00 89.44 82 THR A C 1
ATOM 689 O O . THR A 1 82 ? 8.409 -11.635 -2.424 1.00 89.44 82 THR A O 1
ATOM 692 N N . GLU A 1 83 ? 8.879 -13.463 -1.227 1.00 83.44 83 GLU A N 1
ATOM 693 C CA . GLU A 1 83 ? 8.552 -12.843 0.062 1.00 83.44 83 GLU A CA 1
ATOM 694 C C . GLU A 1 83 ? 9.413 -11.598 0.348 1.00 83.44 83 GLU A C 1
ATOM 696 O O . GLU A 1 83 ? 8.918 -10.598 0.870 1.00 83.44 83 GLU A O 1
ATOM 701 N N . ASN A 1 84 ? 10.688 -11.613 -0.056 1.00 85.88 84 ASN A N 1
ATOM 702 C CA . ASN A 1 84 ? 11.583 -10.468 0.108 1.00 85.88 84 ASN A CA 1
ATOM 703 C C . ASN A 1 84 ? 11.148 -9.262 -0.742 1.00 85.88 84 ASN A C 1
ATOM 705 O O . ASN A 1 84 ? 11.150 -8.135 -0.254 1.00 85.88 84 ASN A O 1
ATOM 709 N N . GLN A 1 85 ? 10.724 -9.493 -1.985 1.00 89.00 85 GLN A N 1
ATOM 710 C CA . GLN A 1 85 ? 10.214 -8.443 -2.873 1.00 89.00 85 GLN A CA 1
ATOM 711 C C . GLN A 1 85 ? 8.923 -7.813 -2.332 1.00 89.00 85 GLN A C 1
ATOM 713 O O . GLN A 1 85 ? 8.765 -6.593 -2.353 1.00 89.00 85 GLN A O 1
ATOM 718 N N . ILE A 1 86 ? 8.027 -8.636 -1.776 1.00 86.06 86 ILE A N 1
ATOM 719 C CA . ILE A 1 86 ? 6.813 -8.162 -1.098 1.00 86.06 86 ILE A CA 1
ATOM 720 C C . ILE A 1 86 ? 7.185 -7.293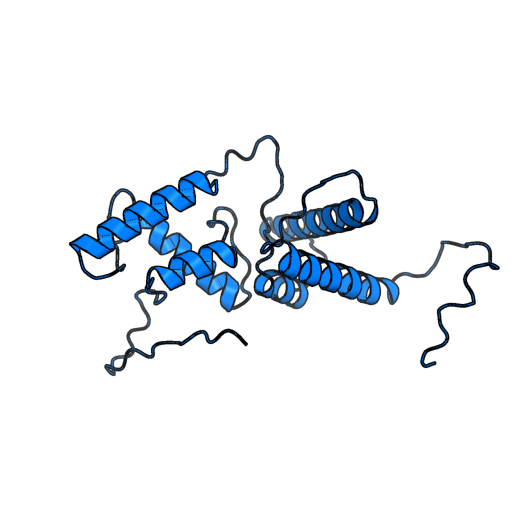 0.105 1.00 86.06 86 ILE A C 1
ATOM 722 O O . ILE A 1 86 ? 6.651 -6.197 0.260 1.00 86.06 86 ILE A O 1
ATOM 726 N N . ARG A 1 87 ? 8.136 -7.744 0.929 1.00 83.25 87 ARG A N 1
ATOM 727 C CA . ARG A 1 87 ? 8.613 -6.991 2.094 1.00 83.25 87 ARG A CA 1
ATOM 728 C C . ARG A 1 87 ? 9.208 -5.638 1.705 1.00 83.25 87 ARG A C 1
ATOM 730 O O . ARG A 1 87 ? 8.866 -4.638 2.327 1.00 83.25 87 ARG A O 1
ATOM 737 N N . GLN A 1 88 ? 10.056 -5.596 0.679 1.00 86.31 88 GLN A N 1
ATOM 738 C CA . GLN A 1 88 ? 10.649 -4.358 0.162 1.00 86.31 88 GLN A CA 1
ATOM 739 C C . GLN A 1 88 ? 9.570 -3.355 -0.278 1.00 86.31 88 GLN A C 1
ATOM 741 O O . GLN A 1 88 ? 9.595 -2.191 0.121 1.00 86.31 88 GLN A O 1
ATOM 746 N N . LEU A 1 89 ? 8.584 -3.810 -1.054 1.00 87.44 89 LEU A N 1
ATOM 747 C CA . LEU A 1 89 ? 7.470 -2.972 -1.499 1.00 87.44 89 LEU A CA 1
ATOM 748 C C . LEU A 1 89 ? 6.577 -2.520 -0.332 1.00 87.44 89 LEU A C 1
ATOM 750 O O . LEU A 1 89 ? 6.192 -1.353 -0.271 1.00 87.44 89 LEU A O 1
ATOM 754 N N . ASN A 1 90 ? 6.315 -3.393 0.642 1.00 82.81 90 ASN A N 1
ATOM 755 C CA . ASN A 1 90 ? 5.574 -3.042 1.857 1.00 82.81 90 ASN A CA 1
ATOM 756 C C . ASN A 1 90 ? 6.283 -1.947 2.668 1.00 82.81 90 ASN A C 1
ATOM 758 O O . ASN A 1 90 ? 5.634 -1.002 3.111 1.00 82.81 90 ASN A O 1
ATOM 762 N N . GLN A 1 91 ? 7.609 -2.023 2.805 1.00 80.81 91 GLN A N 1
ATOM 763 C CA . GLN A 1 91 ? 8.407 -0.999 3.491 1.00 80.81 91 GLN A CA 1
ATOM 764 C C . GLN A 1 91 ? 8.369 0.358 2.776 1.00 80.81 91 GLN A C 1
ATOM 766 O O . GLN A 1 91 ? 8.393 1.400 3.428 1.00 80.81 91 GLN A O 1
ATOM 771 N N . LEU A 1 92 ? 8.252 0.366 1.445 1.00 81.38 92 LEU A N 1
ATOM 772 C CA . LEU A 1 92 ? 8.013 1.595 0.685 1.00 81.38 92 LEU A CA 1
ATOM 7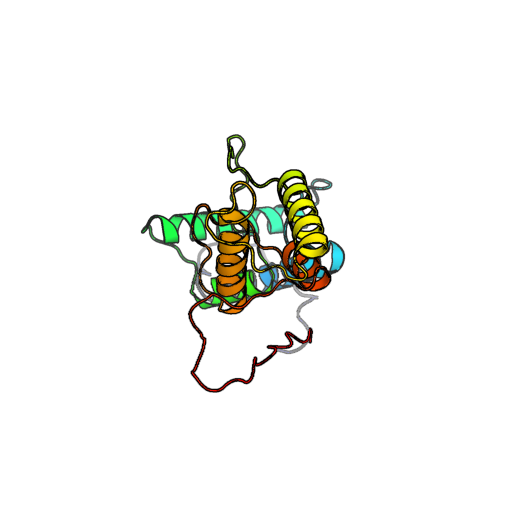73 C C . LEU A 1 92 ? 6.573 2.123 0.815 1.00 81.38 92 LEU A C 1
ATOM 775 O O . LEU A 1 92 ? 6.291 3.227 0.349 1.00 81.38 92 LEU A O 1
ATOM 779 N N . GLY A 1 93 ? 5.652 1.373 1.425 1.00 78.38 93 GLY A N 1
ATOM 780 C CA . GLY A 1 93 ? 4.226 1.697 1.419 1.00 78.38 93 GLY A CA 1
ATOM 781 C C . GLY A 1 93 ? 3.626 1.566 0.019 1.00 78.38 93 GLY A C 1
ATOM 782 O O . GLY A 1 93 ? 2.895 2.451 -0.432 1.00 78.38 93 GLY A O 1
ATOM 783 N N . PHE A 1 94 ? 4.003 0.513 -0.709 1.00 84.94 94 PHE A N 1
ATOM 784 C CA . PHE A 1 94 ? 3.470 0.221 -2.034 1.00 84.94 94 PHE A CA 1
ATOM 785 C C . PHE A 1 94 ? 1.979 -0.122 -1.980 1.00 84.94 94 PHE A C 1
ATOM 787 O O . PHE A 1 94 ? 1.552 -0.987 -1.214 1.00 84.94 94 PHE A O 1
ATOM 794 N N . ASP A 1 95 ? 1.189 0.544 -2.821 1.00 80.75 95 ASP A N 1
ATOM 795 C CA . ASP A 1 95 ? -0.236 0.254 -2.953 1.00 80.75 95 ASP A CA 1
ATOM 796 C C . ASP A 1 95 ? -0.469 -0.942 -3.886 1.00 80.75 95 ASP A C 1
ATOM 798 O O . ASP A 1 95 ? -0.336 -0.839 -5.112 1.00 80.75 95 ASP A O 1
ATOM 802 N N . TRP A 1 96 ? -0.848 -2.072 -3.286 1.00 82.88 96 TRP A N 1
ATOM 803 C CA . TRP A 1 96 ? -1.181 -3.315 -3.983 1.00 82.88 96 TRP A CA 1
ATOM 804 C C . TRP A 1 96 ? -2.555 -3.299 -4.669 1.00 82.88 96 TRP A C 1
ATOM 806 O O . TRP A 1 96 ? -2.884 -4.247 -5.385 1.00 82.88 96 TRP A O 1
ATOM 816 N N . THR A 1 97 ? -3.359 -2.250 -4.474 1.00 76.25 97 THR A N 1
ATOM 817 C CA . THR A 1 97 ? -4.690 -2.131 -5.078 1.00 76.25 97 THR A CA 1
ATOM 818 C C . THR A 1 97 ? -4.574 -2.048 -6.598 1.00 76.25 97 THR A C 1
ATOM 820 O O . THR A 1 97 ? -3.860 -1.201 -7.135 1.00 76.25 97 THR A O 1
ATOM 823 N N . LEU A 1 98 ? -5.275 -2.934 -7.311 1.00 70.81 98 LEU A N 1
ATOM 824 C CA . LEU A 1 98 ? -5.336 -2.890 -8.770 1.00 70.81 98 LEU A CA 1
ATOM 825 C C . LEU A 1 98 ? -6.131 -1.654 -9.220 1.00 70.81 98 LEU A C 1
ATOM 827 O O . LEU A 1 98 ? -7.254 -1.469 -8.748 1.00 70.81 98 LEU A O 1
ATOM 831 N N . PRO A 1 99 ? -5.612 -0.846 -10.163 1.00 62.56 99 PRO A N 1
ATOM 832 C CA . PRO A 1 99 ? -6.419 0.164 -10.830 1.00 62.56 99 PRO A CA 1
ATOM 833 C C . PRO A 1 99 ? -7.478 -0.564 -11.671 1.00 62.56 99 PRO A C 1
ATOM 835 O O . PRO A 1 99 ? -7.151 -1.166 -12.691 1.00 62.56 99 PRO A O 1
ATOM 838 N N . SER A 1 100 ? -8.734 -0.573 -11.229 1.00 57.03 100 SER A N 1
ATOM 839 C CA . SER A 1 100 ? -9.861 -1.146 -11.973 1.00 57.03 100 SER A CA 1
ATOM 840 C C . SER A 1 100 ? -10.917 -0.073 -12.205 1.00 57.03 100 SER A C 1
ATOM 842 O O . SER A 1 100 ? -11.201 0.713 -11.308 1.00 57.03 100 SER A O 1
ATOM 844 N N . ALA A 1 101 ? -11.528 -0.066 -13.392 1.00 44.84 101 ALA A N 1
ATOM 845 C CA . ALA A 1 101 ? -12.683 0.782 -13.696 1.00 44.84 101 ALA A CA 1
ATOM 846 C C . ALA A 1 101 ? -13.924 0.419 -12.852 1.00 44.84 101 ALA A C 1
ATOM 848 O O . ALA A 1 101 ? -14.795 1.259 -12.661 1.00 44.84 101 ALA A O 1
ATOM 849 N N . ASP A 1 102 ? -13.962 -0.807 -12.314 1.00 42.72 102 ASP A N 1
ATOM 850 C CA . ASP A 1 102 ? -15.048 -1.362 -11.496 1.00 42.72 102 ASP A CA 1
ATOM 851 C C . ASP A 1 102 ? -14.653 -1.526 -10.018 1.00 42.72 102 ASP A C 1
ATOM 853 O O . ASP A 1 102 ? -15.267 -2.305 -9.283 1.00 42.72 102 ASP A O 1
ATOM 857 N N . SER A 1 103 ? -13.612 -0.834 -9.534 1.00 47.06 103 SER A N 1
ATOM 858 C CA . SER A 1 103 ? -13.278 -0.871 -8.107 1.00 47.06 103 SER A CA 1
ATOM 859 C C . SER A 1 103 ? -14.320 -0.100 -7.294 1.00 47.06 103 SER A C 1
ATOM 861 O O . SER A 1 103 ? -14.079 1.003 -6.819 1.00 47.06 103 SER A O 1
ATOM 863 N N . ASN A 1 104 ? -15.448 -0.755 -7.034 1.00 41.72 104 ASN A N 1
ATOM 864 C CA . ASN A 1 104 ? -16.383 -0.470 -5.947 1.00 41.72 104 ASN A CA 1
ATOM 865 C C . ASN A 1 104 ? -15.752 -0.793 -4.568 1.00 41.72 104 ASN A C 1
ATOM 867 O O . ASN A 1 104 ? -16.443 -1.122 -3.605 1.00 41.72 104 ASN A O 1
ATOM 871 N N . VAL A 1 105 ? -14.415 -0.770 -4.479 1.00 48.72 105 VAL A N 1
ATOM 872 C CA . VAL A 1 105 ? -13.651 -1.000 -3.254 1.00 48.72 105 VAL A CA 1
ATOM 873 C C . VAL A 1 105 ? -13.554 0.342 -2.537 1.00 48.72 105 VAL A C 1
ATOM 875 O O . VAL A 1 105 ? -12.641 1.139 -2.733 1.00 48.72 105 VAL A O 1
ATOM 878 N N . GLN A 1 106 ? -14.607 0.552 -1.760 1.00 52.09 106 GLN A N 1
ATOM 879 C CA . GLN A 1 106 ? -14.862 1.541 -0.721 1.00 52.09 106 GLN A CA 1
ATOM 880 C C . GLN A 1 106 ? -13.650 1.806 0.194 1.00 52.09 106 GLN A C 1
ATOM 882 O O . GLN A 1 106 ? -13.554 1.198 1.255 1.00 52.09 106 GLN A O 1
ATOM 887 N N . ASP A 1 107 ? -12.721 2.685 -0.188 1.00 62.47 107 ASP A N 1
ATOM 888 C CA . ASP A 1 107 ? -11.929 3.490 0.764 1.00 62.47 107 ASP A CA 1
ATOM 889 C C . ASP A 1 107 ? -11.163 4.596 0.015 1.00 62.47 107 ASP A C 1
ATOM 891 O O . ASP A 1 107 ? -9.923 4.630 0.010 1.00 62.47 107 ASP A O 1
ATOM 895 N N . SER A 1 108 ? -11.893 5.487 -0.670 1.00 73.00 108 SER A N 1
ATOM 896 C CA . SER A 1 108 ? -11.273 6.675 -1.269 1.00 73.00 108 SER A CA 1
ATOM 897 C C . SER A 1 108 ? -10.551 7.494 -0.190 1.00 73.00 108 SER A C 1
ATOM 899 O O . SER A 1 108 ? -10.838 7.371 1.006 1.00 73.00 108 SER A O 1
ATOM 901 N N . ASP A 1 109 ? -9.585 8.327 -0.575 1.00 74.44 109 ASP A N 1
ATOM 902 C CA . ASP A 1 109 ? -8.890 9.157 0.415 1.00 74.44 109 ASP A CA 1
ATOM 903 C C . ASP A 1 109 ? -9.813 10.147 1.112 1.00 74.44 109 ASP A C 1
ATOM 905 O O . ASP A 1 109 ? -9.586 10.460 2.282 1.00 74.44 109 ASP A O 1
ATOM 909 N N . GLU A 1 110 ? -10.878 10.583 0.442 1.00 79.06 110 GLU A N 1
ATOM 910 C CA . GLU A 1 110 ? -11.910 11.417 1.043 1.00 79.06 110 GLU A CA 1
ATOM 911 C C . GLU A 1 110 ? -12.675 10.661 2.134 1.00 79.06 110 GLU A C 1
ATOM 913 O O . GLU A 1 110 ? -12.827 11.178 3.243 1.00 79.06 110 GLU A O 1
ATOM 918 N N . GLU A 1 111 ? -13.114 9.426 1.868 1.00 83.31 111 GLU A N 1
ATOM 919 C CA . GLU A 1 111 ? -13.804 8.614 2.875 1.00 83.31 111 GLU A CA 1
ATOM 920 C C . GLU A 1 111 ? -12.894 8.276 4.059 1.00 83.31 111 GLU A C 1
ATOM 922 O O . GLU A 1 111 ? -13.306 8.358 5.221 1.00 83.31 111 GLU A O 1
ATOM 927 N N . TRP A 1 112 ? -11.640 7.922 3.776 1.00 87.75 112 TRP A N 1
ATOM 928 C CA . TRP A 1 112 ? -10.653 7.644 4.809 1.00 87.75 112 TRP A CA 1
ATOM 929 C C . TRP A 1 112 ? -10.391 8.888 5.668 1.00 87.75 112 TRP A C 1
ATOM 931 O O . TRP A 1 112 ? -10.375 8.804 6.898 1.00 87.75 112 TRP A O 1
ATOM 941 N N . ALA A 1 113 ? -10.260 10.064 5.045 1.00 87.12 113 ALA A N 1
ATOM 942 C CA . ALA A 1 113 ? -10.094 11.333 5.747 1.00 87.12 113 ALA A CA 1
ATOM 943 C C . ALA A 1 113 ? -11.318 11.692 6.604 1.00 87.12 113 ALA A C 1
ATOM 945 O O . ALA A 1 113 ? -11.148 12.177 7.723 1.00 87.12 113 ALA A O 1
ATOM 946 N N . ALA A 1 114 ? -12.535 11.423 6.123 1.00 89.44 114 ALA A N 1
ATOM 947 C CA . ALA A 1 114 ? -13.757 11.633 6.894 1.00 89.44 114 ALA A CA 1
ATOM 948 C C . ALA A 1 114 ? -13.805 10.734 8.142 1.00 89.44 114 ALA A C 1
ATOM 950 O O . ALA A 1 114 ? -14.122 11.201 9.236 1.00 89.44 114 ALA A O 1
ATOM 951 N N . ARG A 1 115 ? -13.421 9.456 8.017 1.00 91.38 115 ARG A N 1
ATOM 952 C CA . ARG A 1 115 ? -13.330 8.531 9.162 1.00 91.38 115 ARG A CA 1
ATOM 953 C C . ARG A 1 115 ? -12.220 8.923 10.140 1.00 91.38 115 ARG A C 1
ATOM 955 O O . ARG A 1 115 ? -12.419 8.824 11.350 1.00 91.38 115 ARG A O 1
ATOM 962 N N . LEU A 1 116 ? -11.092 9.435 9.645 1.00 91.38 116 LEU A N 1
ATOM 963 C CA . LEU A 1 116 ? -10.039 9.998 10.495 1.00 91.38 116 LEU A CA 1
ATOM 964 C C . LEU A 1 116 ? -10.555 11.191 11.315 1.00 91.38 116 LEU A C 1
ATOM 966 O O . LEU A 1 116 ? -10.234 11.314 12.496 1.00 91.38 116 LEU A O 1
ATOM 970 N N . GLU A 1 117 ? -11.372 12.054 10.714 1.00 92.50 117 GLU A N 1
ATOM 971 C CA . GLU A 1 117 ? -11.974 13.189 11.415 1.00 92.50 117 GLU A CA 1
ATOM 972 C C . GLU A 1 117 ? -12.972 12.735 12.491 1.00 92.50 117 GLU A C 1
ATOM 974 O O . GLU A 1 117 ? -12.943 13.240 13.614 1.00 92.50 117 GLU A O 1
ATOM 979 N N . LEU A 1 118 ? -13.787 11.715 12.207 1.00 92.56 118 LEU A N 1
ATOM 980 C CA . LEU A 1 118 ? -14.643 11.086 13.219 1.00 92.56 118 LEU A CA 1
ATOM 981 C C . LEU A 1 118 ? -13.818 10.509 14.379 1.00 92.56 118 LEU A C 1
ATOM 983 O O . LEU A 1 118 ? -14.179 10.680 15.542 1.00 92.56 118 LEU A O 1
ATOM 987 N N . LEU A 1 119 ? -12.681 9.870 14.091 1.00 93.00 119 LEU A N 1
ATOM 988 C CA . LEU A 1 119 ? -11.773 9.371 15.124 1.00 93.00 119 LEU A CA 1
ATOM 989 C C . LEU A 1 119 ? -11.164 10.513 15.954 1.00 93.00 119 LEU A C 1
ATOM 991 O O . LEU A 1 119 ? -10.996 10.375 17.167 1.00 93.00 119 LEU A O 1
ATOM 995 N N . ARG A 1 120 ? -10.866 11.661 15.333 1.00 92.75 120 ARG A N 1
ATOM 996 C CA . ARG A 1 120 ? -10.408 12.861 16.046 1.00 92.75 120 ARG A CA 1
ATOM 997 C C . ARG A 1 120 ? -11.465 13.376 17.016 1.00 92.75 120 ARG A C 1
ATOM 999 O O . ARG A 1 120 ? -11.123 13.710 18.148 1.00 92.75 120 ARG A O 1
ATOM 1006 N N . GLN A 1 121 ? -12.729 13.402 16.601 1.00 92.19 121 GLN A N 1
ATOM 1007 C CA . GLN A 1 121 ? -13.850 13.779 17.466 1.00 92.19 121 GLN A CA 1
ATOM 1008 C C . GLN A 1 121 ? -14.035 12.774 18.605 1.00 92.19 121 GLN A C 1
ATOM 1010 O O . GLN A 1 121 ? -14.139 13.175 19.762 1.00 92.19 121 GLN A O 1
ATOM 1015 N N . PHE A 1 122 ? -13.973 11.472 18.310 1.00 91.69 122 PHE A N 1
ATOM 1016 C CA . PHE A 1 122 ? -14.007 10.429 19.336 1.00 91.69 122 PHE A CA 1
ATOM 1017 C C . PHE A 1 122 ? -12.920 10.658 20.395 1.00 91.69 122 PHE A C 1
ATOM 1019 O O . PHE A 1 122 ? -13.216 10.684 21.588 1.00 91.69 122 PHE A O 1
ATOM 1026 N N . LYS A 1 123 ? -11.681 10.934 19.967 1.00 90.56 123 LYS A N 1
ATOM 1027 C CA . LYS A 1 123 ? -10.572 11.246 20.877 1.00 90.56 123 LYS A CA 1
ATOM 1028 C C . LYS A 1 123 ? -10.827 12.491 21.724 1.00 90.56 123 LYS A C 1
ATOM 1030 O O . LYS A 1 123 ? -10.473 12.499 22.897 1.00 90.56 123 LYS A O 1
ATOM 1035 N N . GLN A 1 124 ? -11.439 13.538 21.170 1.00 90.00 124 GLN A N 1
ATOM 1036 C CA . GLN A 1 124 ? -11.786 14.736 21.947 1.00 90.00 124 GLN A CA 1
ATOM 1037 C C . GLN A 1 124 ? -12.798 14.436 23.059 1.00 90.00 124 GLN A C 1
ATOM 1039 O O . GLN A 1 124 ? -12.691 15.008 24.141 1.00 90.00 124 GLN A O 1
ATOM 1044 N N . HIS A 1 125 ? -13.748 13.531 22.814 1.00 89.69 125 HIS A N 1
ATOM 1045 C CA . HIS A 1 125 ? -14.774 13.164 23.791 1.00 89.69 125 HIS A CA 1
ATOM 1046 C C . HIS A 1 125 ? -14.309 12.121 24.818 1.00 89.69 125 HIS A C 1
ATOM 1048 O O . HIS A 1 125 ? -14.698 12.204 25.981 1.00 89.69 125 HIS A O 1
ATOM 1054 N N . HIS A 1 126 ? -13.490 11.151 24.406 1.00 87.19 126 HIS A N 1
ATOM 1055 C CA . HIS A 1 126 ? -13.109 9.998 25.231 1.00 87.19 126 HIS A CA 1
ATOM 1056 C C . HIS A 1 126 ? -11.664 10.046 25.750 1.00 87.19 126 HIS A C 1
ATOM 1058 O O . HIS A 1 126 ? -11.323 9.311 26.670 1.00 87.19 126 HIS A O 1
ATOM 1064 N N . GLY A 1 127 ? -10.815 10.914 25.193 1.00 85.56 127 GLY A N 1
ATOM 1065 C CA . GLY A 1 127 ? -9.410 11.084 25.577 1.00 85.56 127 GLY A CA 1
ATOM 1066 C C . GLY A 1 127 ? -8.424 10.152 24.863 1.00 85.56 127 GLY A C 1
ATOM 1067 O O . GLY A 1 127 ? -7.227 10.440 24.848 1.00 85.56 127 GLY A O 1
ATOM 1068 N N . ASP A 1 128 ? -8.903 9.084 24.220 1.00 86.81 128 ASP A N 1
ATOM 1069 C CA . ASP A 1 128 ? -8.079 8.086 23.533 1.00 86.81 128 ASP A CA 1
ATOM 1070 C C . ASP A 1 128 ? -8.618 7.721 22.137 1.00 86.81 128 ASP A C 1
ATOM 1072 O O . ASP A 1 128 ? -9.634 8.235 21.672 1.00 86.81 128 ASP A O 1
ATOM 1076 N N . THR A 1 129 ? -7.895 6.853 21.428 1.00 87.69 129 THR A N 1
ATOM 1077 C CA . THR A 1 129 ? -8.322 6.307 20.124 1.00 87.69 129 THR A CA 1
ATOM 1078 C C . THR A 1 129 ? -8.757 4.840 20.224 1.00 87.69 129 THR A C 1
ATOM 1080 O O . THR A 1 129 ? -8.872 4.146 19.212 1.00 87.69 129 THR A O 1
ATOM 1083 N N . ASN A 1 130 ? -9.026 4.351 21.440 1.00 84.88 130 ASN A N 1
ATOM 1084 C CA . ASN A 1 130 ? -9.414 2.973 21.729 1.00 84.88 130 ASN A CA 1
ATOM 1085 C C . ASN A 1 130 ? -10.909 2.750 21.519 1.00 84.88 130 ASN A C 1
ATOM 1087 O O . ASN A 1 130 ? -11.652 2.351 22.419 1.00 84.88 130 ASN A O 1
ATOM 1091 N N . VAL A 1 131 ? -11.332 2.947 20.275 1.00 86.00 131 VAL A N 1
ATOM 1092 C CA . VAL A 1 131 ? -12.714 2.747 19.860 1.00 86.00 131 VAL A CA 1
ATOM 1093 C C . VAL A 1 131 ? -13.135 1.285 20.101 1.00 86.00 131 VAL A C 1
ATOM 1095 O O . VAL A 1 131 ? -12.465 0.361 19.625 1.00 86.00 131 VAL A O 1
ATOM 1098 N N . PRO A 1 132 ? -14.241 1.032 20.828 1.00 84.50 132 PRO A N 1
ATOM 1099 C CA . PRO A 1 132 ? -14.807 -0.304 20.973 1.00 84.50 132 PRO A CA 1
ATOM 1100 C C . PRO A 1 132 ? -15.205 -0.913 19.623 1.00 84.50 132 PRO A C 1
ATOM 1102 O O . PRO A 1 132 ? -15.752 -0.233 18.760 1.00 84.50 132 PRO A O 1
ATOM 1105 N N . ARG A 1 133 ? -15.011 -2.225 19.448 1.00 80.88 133 ARG A N 1
ATOM 1106 C CA . ARG A 1 133 ? -15.319 -2.921 18.184 1.00 80.88 133 ARG A CA 1
ATOM 1107 C C . ARG A 1 133 ? -16.788 -2.811 17.756 1.00 80.88 133 ARG A C 1
ATOM 1109 O O . ARG A 1 133 ? -17.081 -2.834 16.568 1.00 80.88 133 ARG A O 1
ATOM 1116 N N . ASN A 1 134 ? -17.701 -2.693 18.718 1.00 84.31 134 ASN A N 1
ATOM 1117 C CA . ASN A 1 134 ? -19.137 -2.513 18.496 1.00 84.31 134 ASN A CA 1
ATOM 1118 C C . ASN A 1 134 ? -19.546 -1.052 18.237 1.00 84.31 134 ASN A C 1
ATOM 1120 O O . ASN A 1 134 ? -20.736 -0.781 18.105 1.00 84.31 134 ASN A O 1
ATOM 1124 N N . HIS A 1 135 ? -18.599 -0.113 18.176 1.00 86.06 135 HIS A N 1
ATOM 1125 C CA . HIS A 1 135 ? -18.893 1.260 17.794 1.00 86.06 135 HIS A CA 1
ATOM 1126 C C . HIS A 1 135 ? -19.281 1.311 16.314 1.00 86.06 135 HIS A C 1
ATOM 1128 O O . HIS A 1 135 ? -18.474 0.985 15.444 1.00 86.06 135 HIS A O 1
ATOM 1134 N N . GLU A 1 136 ? -20.494 1.787 16.050 1.00 79.06 136 GLU A N 1
ATOM 1135 C CA . GLU A 1 136 ? -21.171 1.784 14.748 1.00 79.06 136 GLU A CA 1
ATOM 1136 C C . GLU A 1 136 ? -20.284 2.200 13.561 1.00 79.06 136 GLU A C 1
ATOM 1138 O O . GLU A 1 136 ? -20.074 1.407 12.648 1.00 79.06 136 GLU A O 1
ATOM 1143 N N . ALA A 1 137 ? -19.716 3.411 13.587 1.00 81.19 137 ALA A N 1
ATOM 1144 C CA . ALA A 1 137 ? -18.970 3.962 12.453 1.00 81.19 137 ALA A CA 1
ATOM 1145 C C . ALA A 1 137 ? -17.458 3.667 12.473 1.00 81.19 137 ALA A C 1
ATOM 1147 O O . ALA A 1 137 ? -16.830 3.581 11.418 1.00 81.19 137 ALA A O 1
ATOM 1148 N N . LEU A 1 138 ? -16.856 3.541 13.661 1.00 88.25 138 LEU A N 1
ATOM 1149 C CA . LEU A 1 138 ? -15.399 3.554 13.831 1.00 88.25 138 LEU A CA 1
ATOM 1150 C C . LEU A 1 138 ? -14.807 2.218 14.288 1.00 88.25 138 LEU A C 1
ATOM 1152 O O . LEU A 1 138 ? -13.628 1.989 14.042 1.00 88.25 138 LEU A O 1
ATOM 1156 N N . GLY A 1 139 ? -15.580 1.329 14.922 1.00 86.44 139 GLY A N 1
ATOM 1157 C CA . GLY A 1 139 ? -15.039 0.121 15.557 1.00 86.44 139 GLY A CA 1
ATOM 1158 C C . GLY A 1 139 ? -14.349 -0.811 14.560 1.00 86.44 139 GLY A C 1
ATOM 1159 O O . GLY A 1 139 ? -13.162 -1.108 14.688 1.00 86.44 139 GLY A O 1
ATOM 1160 N N . ALA A 1 140 ? -15.072 -1.209 13.511 1.00 85.56 140 ALA A N 1
ATOM 1161 C CA . ALA A 1 140 ? -14.521 -2.046 12.445 1.00 85.56 140 ALA A CA 1
ATOM 1162 C C . ALA A 1 140 ? -13.399 -1.341 11.661 1.00 85.56 140 ALA A C 1
ATOM 1164 O O . ALA A 1 140 ? -12.422 -1.981 11.275 1.00 85.56 140 ALA A O 1
ATOM 1165 N N . TRP A 1 141 ? -13.519 -0.026 11.448 1.00 88.44 141 TRP A N 1
ATOM 1166 C CA . TRP A 1 141 ? -12.528 0.747 10.702 1.00 88.44 141 TRP A CA 1
ATOM 1167 C C . TRP A 1 141 ? -11.195 0.850 11.454 1.00 88.44 141 TRP A C 1
ATOM 1169 O O . TRP A 1 141 ? -10.153 0.561 10.872 1.00 88.44 141 TRP A O 1
ATOM 1179 N N . VAL A 1 142 ? -11.216 1.175 12.751 1.00 89.94 142 VAL A N 1
ATOM 1180 C CA . VAL A 1 142 ? -10.025 1.238 13.619 1.00 89.94 142 VAL A CA 1
ATOM 1181 C C . VAL A 1 142 ? -9.314 -0.114 13.681 1.00 89.94 142 VAL A C 1
ATOM 1183 O O . VAL A 1 142 ? -8.093 -0.172 13.519 1.00 89.94 142 VAL A O 1
ATOM 1186 N N . ASP A 1 143 ? -10.061 -1.207 13.853 1.00 85.19 143 ASP A N 1
ATOM 1187 C CA . ASP A 1 143 ? -9.491 -2.559 13.842 1.00 85.19 143 ASP A CA 1
ATOM 1188 C C . ASP A 1 143 ? -8.830 -2.879 12.494 1.00 85.19 143 ASP A C 1
ATOM 1190 O O . ASP A 1 143 ? -7.724 -3.423 12.451 1.00 85.19 143 ASP A O 1
ATOM 1194 N N . ALA A 1 144 ? -9.461 -2.487 11.386 1.00 85.62 144 ALA A N 1
ATOM 1195 C CA . ALA A 1 144 ? -8.900 -2.676 10.057 1.00 85.62 144 ALA A CA 1
ATOM 1196 C C . ALA A 1 144 ? -7.599 -1.873 9.852 1.00 85.62 144 ALA A C 1
ATOM 1198 O O . ALA A 1 144 ? -6.634 -2.428 9.319 1.00 85.62 144 ALA A O 1
ATOM 1199 N N . GLN A 1 145 ? -7.524 -0.620 10.331 1.00 88.06 145 GLN A N 1
ATOM 1200 C CA . GLN A 1 145 ? -6.292 0.185 10.284 1.00 88.06 145 GLN A CA 1
ATOM 1201 C C . GLN A 1 145 ? -5.160 -0.462 11.101 1.00 88.06 145 GLN A C 1
ATOM 1203 O O . GLN A 1 145 ? -4.027 -0.534 10.629 1.00 88.06 145 GLN A O 1
ATOM 1208 N N . ARG A 1 146 ? -5.453 -0.994 12.297 1.00 86.94 146 ARG A N 1
ATOM 1209 C CA . ARG A 1 146 ? -4.457 -1.686 13.140 1.00 86.94 146 ARG A CA 1
ATOM 1210 C C . ARG A 1 146 ? -3.862 -2.907 12.446 1.00 86.94 146 ARG A C 1
ATOM 1212 O O . ARG A 1 146 ? -2.646 -3.084 12.453 1.00 86.94 146 ARG A O 1
ATOM 1219 N N . ILE A 1 147 ? -4.703 -3.743 11.832 1.00 81.94 147 ILE A N 1
ATOM 1220 C CA . ILE A 1 147 ? -4.233 -4.943 11.127 1.00 81.94 147 ILE A CA 1
ATOM 1221 C C . ILE A 1 147 ? -3.417 -4.548 9.891 1.00 81.94 147 ILE A C 1
ATOM 1223 O O . ILE A 1 147 ? -2.355 -5.122 9.658 1.00 81.94 147 ILE A O 1
ATOM 1227 N N . ALA A 1 148 ? -3.887 -3.571 9.111 1.00 81.31 148 ALA A N 1
ATOM 1228 C CA . ALA A 1 148 ? -3.184 -3.131 7.912 1.00 81.31 148 ALA A CA 1
ATOM 1229 C C . ALA A 1 148 ? -1.807 -2.532 8.245 1.00 81.31 148 ALA A C 1
ATOM 1231 O O . ALA A 1 148 ? -0.828 -2.847 7.570 1.00 81.31 148 ALA A O 1
ATOM 1232 N N . LEU A 1 149 ? -1.699 -1.759 9.332 1.00 80.88 14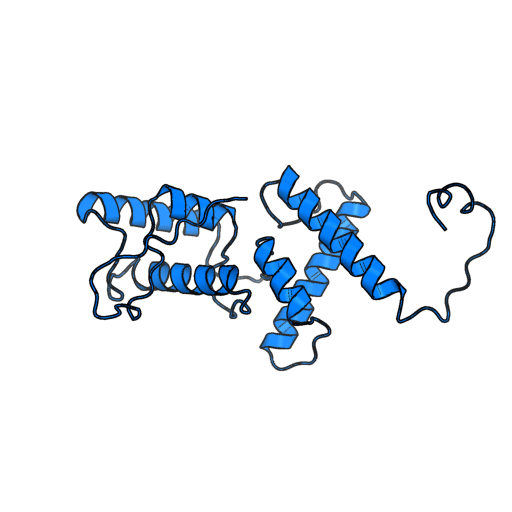9 LEU A N 1
ATOM 1233 C CA . LEU A 1 149 ? -0.415 -1.232 9.785 1.00 80.88 149 LEU A CA 1
ATOM 1234 C C . LEU A 1 149 ? 0.517 -2.327 10.306 1.00 80.88 149 LEU A C 1
ATOM 1236 O O . LEU A 1 149 ? 1.692 -2.344 9.952 1.00 80.88 149 LEU A O 1
ATOM 1240 N N . LYS A 1 150 ? 0.004 -3.259 11.115 1.00 80.75 150 LYS A N 1
ATOM 1241 C CA . LYS A 1 150 ? 0.790 -4.405 11.583 1.00 80.75 150 LYS A CA 1
ATOM 1242 C C . LYS A 1 150 ? 1.380 -5.172 10.400 1.00 80.75 150 LYS A C 1
ATOM 1244 O O . LYS A 1 150 ? 2.579 -5.424 10.374 1.00 80.75 150 LYS A O 1
ATOM 1249 N N . ASN A 1 151 ? 0.555 -5.471 9.397 1.00 78.12 151 ASN A N 1
ATOM 1250 C CA . ASN A 1 151 ? 0.998 -6.169 8.196 1.00 78.12 151 ASN A CA 1
ATOM 1251 C C . ASN A 1 151 ? 2.067 -5.373 7.435 1.00 78.12 151 ASN A C 1
ATOM 1253 O O . ASN A 1 151 ? 3.081 -5.941 7.038 1.00 78.12 151 ASN A O 1
ATOM 1257 N N . MET A 1 152 ? 1.875 -4.060 7.287 1.00 77.12 152 MET A N 1
ATOM 1258 C CA . MET A 1 152 ? 2.852 -3.174 6.652 1.00 77.12 152 MET A CA 1
ATOM 1259 C C . MET A 1 152 ? 4.209 -3.196 7.376 1.00 77.12 152 MET A C 1
ATOM 1261 O O . MET A 1 152 ? 5.242 -3.339 6.723 1.00 77.12 152 MET A O 1
ATOM 1265 N N . LEU A 1 153 ? 4.216 -3.102 8.711 1.00 76.06 153 LEU A N 1
ATOM 1266 C CA . LEU A 1 153 ? 5.436 -3.064 9.527 1.00 76.06 153 LEU A CA 1
ATOM 1267 C C . LEU A 1 153 ? 6.143 -4.421 9.616 1.00 76.06 153 LEU A C 1
ATOM 1269 O O . LEU A 1 153 ? 7.370 -4.487 9.580 1.00 76.06 153 LEU A O 1
ATOM 1273 N N . GLU A 1 154 ? 5.382 -5.510 9.707 1.00 75.50 154 GLU A N 1
ATOM 1274 C CA . GLU A 1 154 ? 5.919 -6.876 9.744 1.00 75.50 154 GLU A CA 1
ATOM 1275 C C . GLU A 1 154 ? 6.304 -7.386 8.345 1.00 75.50 154 GLU A C 1
ATOM 1277 O O . GLU A 1 154 ? 6.866 -8.471 8.204 1.00 75.50 154 GLU A O 1
ATOM 1282 N N . GLY A 1 155 ? 6.000 -6.616 7.293 1.00 67.25 155 GLY A N 1
ATOM 1283 C CA . GLY A 1 155 ? 6.175 -7.040 5.909 1.00 67.25 155 GLY A CA 1
ATOM 1284 C C . GLY A 1 155 ? 5.259 -8.200 5.519 1.00 67.25 155 GLY A C 1
ATOM 1285 O O . GLY A 1 155 ? 5.471 -8.805 4.468 1.00 67.25 155 GLY A O 1
ATOM 1286 N N . ALA A 1 156 ? 4.250 -8.503 6.338 1.00 70.19 156 ALA A N 1
ATOM 1287 C CA . ALA A 1 156 ? 3.257 -9.515 6.042 1.00 70.19 156 ALA A CA 1
ATOM 1288 C C . ALA A 1 156 ? 2.402 -9.061 4.853 1.00 70.19 156 ALA A C 1
ATOM 1290 O O . ALA A 1 156 ? 2.158 -7.865 4.659 1.00 70.19 156 ALA A O 1
ATOM 1291 N N . PRO A 1 157 ? 1.922 -9.997 4.031 1.00 63.00 157 PRO A N 1
ATOM 1292 C CA . PRO A 1 157 ? 1.131 -9.620 2.884 1.00 63.00 157 PRO A CA 1
ATOM 1293 C C . PRO A 1 157 ? -0.212 -8.992 3.354 1.00 63.00 157 PRO A C 1
ATOM 1295 O O . PRO A 1 157 ? -0.917 -9.545 4.202 1.00 63.00 157 PRO A O 1
ATOM 1298 N N . ALA A 1 158 ? -0.566 -7.826 2.799 1.00 65.31 158 ALA A N 1
ATOM 1299 C CA . ALA A 1 158 ? -1.882 -7.200 2.872 1.00 65.31 158 ALA A CA 1
ATOM 1300 C C . ALA A 1 158 ? -2.974 -8.097 2.268 1.00 65.31 158 ALA A C 1
ATOM 1302 O O . ALA A 1 158 ? -2.868 -8.553 1.131 1.00 65.31 158 ALA A O 1
ATOM 1303 N N . ARG A 1 159 ? -4.048 -8.335 3.024 1.00 68.12 159 ARG A N 1
ATOM 1304 C CA . ARG A 1 159 ? -5.152 -9.205 2.591 1.00 68.12 159 ARG A CA 1
ATOM 1305 C C . ARG A 1 159 ? -6.094 -8.462 1.635 1.00 68.12 159 ARG A C 1
ATOM 1307 O O . ARG A 1 159 ? -6.321 -7.267 1.833 1.00 68.12 159 ARG A O 1
ATOM 1314 N N . PRO A 1 160 ? -6.730 -9.154 0.673 1.00 59.66 160 PRO A N 1
ATOM 1315 C CA . PRO A 1 160 ? -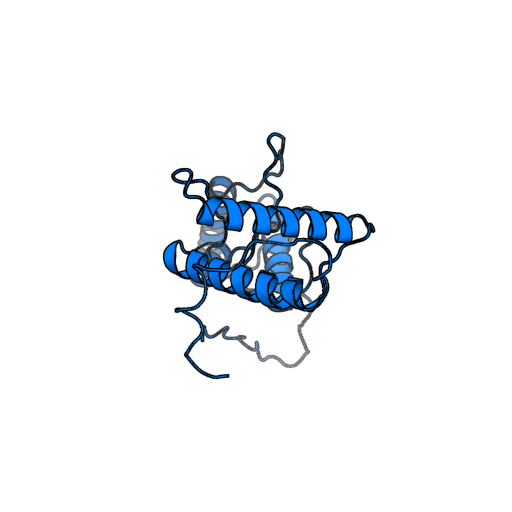7.824 -8.577 -0.104 1.00 59.66 160 PRO A CA 1
ATOM 1316 C C . PRO A 1 160 ? -8.912 -7.995 0.809 1.00 59.66 160 PRO A C 1
ATOM 1318 O O . PRO A 1 160 ? -9.305 -8.629 1.789 1.00 59.66 160 PRO A O 1
ATOM 1321 N N . GLY A 1 161 ? -9.379 -6.785 0.499 1.00 64.38 161 GLY A N 1
ATOM 1322 C CA . GLY A 1 161 ? -10.385 -6.077 1.299 1.00 64.38 161 GLY A CA 1
ATOM 1323 C C . GLY A 1 161 ? -9.852 -5.395 2.564 1.00 64.38 161 GLY A C 1
ATOM 1324 O O . GLY A 1 161 ? -10.643 -4.829 3.315 1.00 64.38 161 GLY A O 1
ATOM 1325 N N . GLN A 1 162 ? -8.539 -5.421 2.824 1.00 71.12 162 GLN A N 1
ATOM 1326 C CA . GLN A 1 162 ? -7.954 -4.553 3.847 1.00 71.12 162 GLN A CA 1
ATOM 1327 C C . GLN A 1 162 ? -7.904 -3.098 3.385 1.00 71.12 162 GLN A C 1
ATOM 1329 O O . GLN A 1 162 ? -7.731 -2.844 2.191 1.00 71.12 162 GLN A O 1
ATOM 1334 N N . PRO A 1 163 ? -8.023 -2.142 4.326 1.00 72.50 163 PRO A N 1
ATOM 1335 C CA . PRO A 1 163 ? -7.879 -0.740 3.998 1.00 72.50 163 PRO A CA 1
ATOM 1336 C C . PRO A 1 163 ? -6.481 -0.494 3.456 1.00 72.50 163 PRO A C 1
ATOM 1338 O O . PRO A 1 163 ? -5.487 -1.041 3.949 1.00 72.50 163 PRO A O 1
ATOM 1341 N N . ARG A 1 164 ? -6.416 0.372 2.449 1.00 74.56 164 ARG A N 1
ATOM 1342 C CA . ARG A 1 164 ? -5.152 0.813 1.883 1.00 74.56 164 ARG A CA 1
ATOM 1343 C C . ARG A 1 164 ? -4.349 1.515 2.978 1.00 74.56 164 ARG A C 1
ATOM 1345 O O . ARG A 1 164 ? -4.772 2.555 3.478 1.00 74.56 164 ARG A O 1
ATOM 1352 N N . MET A 1 165 ? -3.204 0.955 3.358 1.00 79.00 165 MET A N 1
ATOM 1353 C CA . MET A 1 165 ? -2.302 1.554 4.342 1.00 79.00 165 MET A CA 1
ATOM 1354 C C . MET A 1 165 ? -1.081 2.122 3.623 1.00 79.00 165 MET A C 1
ATOM 1356 O O . MET A 1 165 ? -0.176 1.387 3.239 1.00 79.00 165 MET A O 1
ATOM 1360 N N . THR A 1 166 ? -1.092 3.436 3.401 1.00 78.81 166 THR A N 1
ATOM 1361 C CA . THR A 1 166 ? 0.044 4.187 2.852 1.00 78.81 166 THR A CA 1
ATOM 1362 C C . THR A 1 166 ? 0.840 4.830 3.983 1.00 78.81 166 THR A C 1
ATOM 1364 O O . THR A 1 166 ? 0.329 5.010 5.090 1.00 78.81 166 THR A O 1
ATOM 1367 N N . TRP A 1 167 ? 2.075 5.252 3.697 1.00 76.06 167 TRP A N 1
ATOM 1368 C CA . TRP A 1 167 ? 2.858 6.021 4.669 1.00 76.06 167 TRP A CA 1
ATOM 1369 C C . TRP A 1 167 ? 2.162 7.327 5.074 1.00 76.06 167 TRP A C 1
ATOM 1371 O O . TRP A 1 167 ? 2.206 7.712 6.232 1.00 76.06 167 TRP A O 1
ATOM 1381 N N . GLU A 1 168 ? 1.452 7.972 4.150 1.00 80.56 168 GLU A N 1
ATOM 1382 C CA . GLU A 1 168 ? 0.667 9.172 4.443 1.00 80.56 168 GLU A CA 1
ATOM 1383 C C . GLU A 1 168 ? -0.469 8.892 5.439 1.00 80.56 168 GLU A C 1
ATOM 1385 O O . GLU A 1 168 ? -0.634 9.617 6.423 1.00 80.56 168 GLU A O 1
ATOM 1390 N N . ARG A 1 169 ? -1.231 7.811 5.224 1.00 86.00 169 ARG A N 1
ATOM 1391 C CA . ARG A 1 169 ? -2.289 7.385 6.149 1.00 86.00 169 ARG A CA 1
ATOM 1392 C C . ARG A 1 169 ? -1.708 7.031 7.519 1.00 86.00 169 ARG A C 1
ATOM 1394 O O . ARG A 1 169 ? -2.260 7.450 8.536 1.00 86.00 169 ARG A O 1
ATOM 1401 N N . PHE A 1 170 ? -0.559 6.354 7.546 1.00 84.88 170 PHE A N 1
ATOM 1402 C CA . PHE A 1 170 ? 0.191 6.094 8.773 1.00 84.88 170 PHE A CA 1
ATOM 1403 C C . PHE A 1 170 ? 0.591 7.390 9.491 1.00 84.88 170 PHE A C 1
ATOM 1405 O O . PHE A 1 170 ? 0.238 7.558 10.655 1.00 84.88 170 PHE A O 1
ATOM 1412 N N . SER A 1 171 ? 1.238 8.339 8.809 1.00 84.94 171 SER A N 1
ATOM 1413 C CA . SER A 1 171 ? 1.654 9.615 9.405 1.00 84.94 171 SER A CA 1
ATOM 1414 C C . SER A 1 171 ? 0.471 10.421 9.944 1.00 84.94 171 SER A C 1
ATOM 1416 O O . SER A 1 171 ? 0.572 11.039 11.001 1.00 84.94 171 SER A O 1
ATOM 1418 N N . ARG A 1 172 ? -0.681 10.396 9.265 1.00 88.94 172 ARG A N 1
ATOM 1419 C CA . ARG A 1 172 ? -1.904 11.067 9.735 1.00 88.94 172 ARG A CA 1
ATOM 1420 C C . ARG A 1 172 ? -2.498 10.402 10.985 1.00 88.94 172 ARG A C 1
ATOM 1422 O O . ARG A 1 172 ? -2.964 11.111 11.876 1.00 88.94 172 ARG A O 1
ATOM 1429 N N . LEU A 1 173 ? -2.458 9.071 11.080 1.00 89.25 173 LEU A N 1
ATOM 1430 C CA . LEU A 1 173 ? -2.851 8.334 12.289 1.00 89.25 173 LEU A CA 1
ATOM 1431 C C . LEU A 1 173 ? -1.866 8.581 13.442 1.00 89.25 173 LEU A C 1
ATOM 1433 O O . LEU A 1 173 ? -2.282 8.820 14.575 1.00 89.25 173 LEU A O 1
ATOM 1437 N N . GLU A 1 174 ? -0.565 8.586 13.159 1.00 86.31 174 GLU A N 1
ATOM 1438 C CA . GLU A 1 174 ? 0.480 8.880 14.142 1.00 86.31 174 GLU A CA 1
ATOM 1439 C C . GLU A 1 174 ? 0.353 10.305 14.696 1.00 86.31 174 GLU A C 1
ATOM 1441 O O . GLU A 1 174 ? 0.365 10.492 15.913 1.00 86.31 174 GLU A O 1
ATOM 1446 N N . ALA A 1 175 ? 0.127 11.300 13.834 1.00 87.25 175 ALA A N 1
ATOM 1447 C CA . ALA A 1 175 ? -0.107 12.686 14.241 1.00 87.25 175 ALA A CA 1
ATOM 1448 C C . ALA A 1 175 ? -1.354 12.840 15.130 1.00 87.25 175 ALA A C 1
ATOM 1450 O O . ALA A 1 175 ? -1.398 13.701 16.010 1.00 87.25 175 ALA A O 1
ATOM 1451 N N . LEU A 1 176 ? -2.358 11.977 14.943 1.00 88.69 176 LEU A N 1
ATOM 1452 C CA . LEU A 1 176 ? -3.532 11.913 15.809 1.00 88.69 176 LEU A CA 1
ATOM 1453 C C . LEU A 1 176 ? -3.234 11.242 17.164 1.00 88.69 176 LEU A C 1
ATOM 1455 O O . LEU A 1 176 ? -4.062 11.296 18.073 1.00 88.69 176 LEU A O 1
ATOM 1459 N N . GLY A 1 177 ? -2.060 10.633 17.341 1.00 84.19 177 GLY A N 1
ATOM 1460 C CA . GLY A 1 177 ? -1.704 9.823 18.505 1.00 84.19 177 GLY A CA 1
ATOM 1461 C C . GLY A 1 177 ? -2.497 8.520 18.555 1.00 84.19 177 GLY A C 1
ATOM 1462 O O . GLY A 1 177 ? -3.011 8.165 19.615 1.00 84.19 177 GLY A O 1
ATOM 1463 N N . PHE A 1 178 ? -2.676 7.875 17.401 1.00 84.38 178 PHE A N 1
ATOM 1464 C CA . PHE A 1 178 ? -3.398 6.614 17.284 1.00 84.38 178 PHE A CA 1
ATOM 1465 C C . PHE A 1 178 ? -2.688 5.483 18.038 1.00 84.38 178 PHE A C 1
ATOM 1467 O O . PHE A 1 178 ? -1.485 5.272 17.890 1.00 84.38 178 PHE A O 1
ATOM 1474 N N . GLU A 1 179 ? -3.437 4.733 18.846 1.00 80.12 179 GLU A N 1
ATOM 1475 C CA . GLU A 1 179 ? -2.903 3.599 19.596 1.00 80.12 179 GLU A CA 1
ATOM 1476 C C . GLU A 1 179 ? -2.861 2.340 18.725 1.00 80.12 179 GLU A C 1
ATOM 1478 O O . GLU A 1 179 ? -3.876 1.686 18.450 1.00 80.12 179 GLU A O 1
ATOM 1483 N N . PHE A 1 180 ? -1.640 2.000 18.313 1.00 69.81 180 PHE A N 1
ATOM 1484 C CA . PHE A 1 180 ? -1.334 0.891 17.409 1.00 69.81 180 PHE A CA 1
ATOM 1485 C C . PHE A 1 180 ? -1.410 -0.498 18.065 1.00 69.81 180 PHE A C 1
ATOM 1487 O O . PHE A 1 180 ? -1.378 -1.512 17.367 1.00 69.81 180 PHE A O 1
ATOM 1494 N N . ALA A 1 181 ? -1.522 -0.573 19.395 1.00 62.12 181 ALA A N 1
ATOM 1495 C CA . ALA A 1 181 ? -1.571 -1.839 20.116 1.00 62.12 181 ALA A CA 1
ATOM 1496 C C . ALA A 1 181 ? -2.886 -2.593 19.839 1.00 62.12 181 ALA A C 1
ATOM 1498 O O . ALA A 1 181 ? -3.988 -2.118 20.120 1.00 62.12 181 ALA A O 1
ATOM 1499 N N . VAL A 1 182 ? -2.770 -3.812 19.308 1.00 52.47 182 VAL A N 1
ATOM 1500 C CA . VAL A 1 182 ? -3.890 -4.749 19.167 1.00 52.47 182 VAL A CA 1
ATOM 1501 C C . VAL A 1 182 ? -4.221 -5.298 20.558 1.00 52.47 182 VAL A C 1
ATOM 1503 O O . VAL A 1 182 ? -3.342 -5.837 21.233 1.00 52.47 182 VAL A O 1
ATOM 1506 N N . ARG A 1 183 ? -5.481 -5.182 21.003 1.00 42.50 183 ARG A N 1
ATOM 1507 C CA . ARG A 1 183 ? -5.947 -5.824 22.246 1.00 42.50 183 ARG A CA 1
ATOM 1508 C C . ARG A 1 183 ? -5.610 -7.322 22.192 1.00 42.50 183 ARG A C 1
ATOM 1510 O O . ARG A 1 183 ? -6.163 -8.046 21.369 1.00 42.50 183 ARG A O 1
ATOM 1517 N N . GLY A 1 184 ? -4.679 -7.754 23.044 1.00 40.56 184 GLY A N 1
ATOM 1518 C CA . GLY A 1 184 ? -4.170 -9.131 23.106 1.00 40.56 184 GLY A CA 1
ATOM 1519 C C . GLY A 1 184 ? -2.706 -9.261 23.549 1.00 40.56 184 GLY A C 1
ATOM 1520 O O . GLY A 1 184 ? -2.313 -10.330 23.990 1.00 40.56 184 GLY A O 1
ATOM 1521 N N . SER A 1 185 ? -1.917 -8.182 23.501 1.00 36.31 185 SER A N 1
ATOM 1522 C CA . SER A 1 185 ? -0.526 -8.148 23.995 1.00 36.31 185 SER A CA 1
ATOM 1523 C C . SER A 1 185 ? -0.398 -7.419 25.344 1.00 36.31 185 SER A C 1
ATOM 1525 O O . SER A 1 185 ? 0.509 -6.615 25.544 1.00 36.31 185 SER A O 1
ATOM 1527 N N . LEU A 1 186 ? -1.323 -7.658 26.276 1.00 32.91 186 LEU A N 1
ATOM 1528 C CA . LEU A 1 186 ? -1.090 -7.317 27.681 1.00 32.91 186 LEU A CA 1
ATOM 1529 C C . LEU A 1 186 ? -0.370 -8.504 28.323 1.00 32.91 186 LEU A C 1
ATOM 1531 O O . LEU A 1 186 ? -1.002 -9.399 28.878 1.00 32.91 186 LEU A O 1
ATOM 1535 N N . SER A 1 187 ? 0.959 -8.520 28.205 1.00 32.81 187 SER A N 1
ATOM 1536 C CA . SER A 1 187 ? 1.790 -9.205 29.195 1.00 32.81 187 SER A CA 1
ATOM 1537 C C . SER A 1 187 ? 1.478 -8.580 30.556 1.00 32.81 187 SER A C 1
ATOM 1539 O O . SER A 1 187 ? 1.322 -7.364 30.654 1.00 32.81 187 SER A O 1
ATOM 1541 N N . SER A 1 188 ? 1.332 -9.405 31.591 1.00 34.62 188 SER A N 1
ATOM 1542 C CA . SER A 1 188 ? 0.830 -9.027 32.919 1.00 34.62 188 SER A CA 1
ATOM 1543 C C . SER A 1 188 ? 1.724 -8.082 33.729 1.00 34.62 188 SER A C 1
ATOM 1545 O O . SER A 1 188 ? 1.435 -7.858 34.899 1.00 34.62 188 SER A O 1
ATOM 1547 N N . ASP A 1 189 ? 2.764 -7.507 33.135 1.00 32.47 189 ASP A N 1
ATOM 1548 C CA . ASP A 1 189 ? 3.653 -6.568 33.804 1.00 32.47 189 ASP A CA 1
ATOM 1549 C C . ASP A 1 189 ? 3.459 -5.188 33.179 1.00 32.47 189 ASP A C 1
ATOM 1551 O O . ASP A 1 189 ? 3.730 -4.956 32.000 1.00 32.47 189 ASP A O 1
ATOM 1555 N N . GLY A 1 190 ? 2.875 -4.294 33.977 1.00 37.44 190 GLY A N 1
ATOM 1556 C CA . GLY A 1 190 ? 2.399 -2.974 33.588 1.00 37.44 190 GLY A CA 1
ATOM 1557 C C . GLY A 1 190 ? 3.503 -1.987 33.223 1.00 37.44 190 GLY A C 1
ATOM 1558 O O . GLY A 1 190 ? 3.712 -1.011 33.934 1.00 37.44 190 GLY A O 1
ATOM 1559 N N . GLU A 1 191 ? 4.121 -2.177 32.064 1.00 29.00 191 GLU A N 1
ATOM 1560 C CA . GLU A 1 191 ? 4.805 -1.119 31.328 1.00 29.00 191 GLU A CA 1
ATOM 1561 C C . GLU A 1 191 ? 4.354 -1.162 29.869 1.00 29.00 191 GLU A C 1
ATOM 1563 O O . GLU A 1 191 ? 4.732 -2.032 29.085 1.00 29.00 191 GLU A O 1
ATOM 1568 N N . ALA A 1 192 ? 3.517 -0.193 29.492 1.00 33.31 192 ALA A N 1
ATOM 1569 C CA . ALA A 1 192 ? 3.211 0.075 28.098 1.00 33.31 192 ALA A CA 1
ATOM 1570 C C . ALA A 1 192 ? 4.513 0.479 27.394 1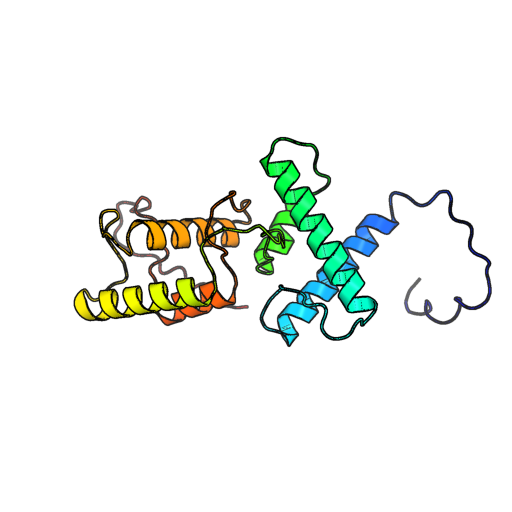.00 33.31 192 ALA A C 1
ATOM 1572 O O . ALA A 1 192 ? 4.923 1.643 27.438 1.00 33.31 192 ALA A O 1
ATOM 1573 N N . GLN A 1 193 ? 5.179 -0.481 26.747 1.00 28.55 193 GLN A N 1
ATOM 1574 C CA . GLN A 1 193 ? 6.256 -0.185 25.816 1.00 28.55 193 GLN A CA 1
ATOM 1575 C C . GLN A 1 193 ? 5.666 0.642 24.673 1.00 28.55 193 GLN A C 1
ATOM 1577 O O . GLN A 1 193 ? 5.076 0.123 23.726 1.00 28.55 193 GLN A O 1
ATOM 1582 N N . LYS A 1 194 ? 5.821 1.965 24.774 1.00 33.31 194 LYS A N 1
ATOM 1583 C CA . LYS A 1 194 ? 5.688 2.878 23.644 1.00 33.31 194 LYS A CA 1
ATOM 1584 C C . LYS A 1 194 ? 6.737 2.457 22.623 1.00 33.31 194 LYS A C 1
ATOM 1586 O O . LYS A 1 194 ? 7.902 2.834 22.740 1.00 33.31 194 LYS A O 1
ATOM 1591 N N . VAL A 1 195 ? 6.337 1.661 21.636 1.00 35.91 195 VAL A N 1
ATOM 1592 C CA . VAL A 1 195 ? 7.160 1.429 20.452 1.00 35.91 195 VAL A CA 1
ATOM 1593 C C . VAL A 1 195 ? 7.202 2.760 19.710 1.00 35.91 195 VAL A C 1
ATOM 1595 O O . VAL A 1 195 ? 6.286 3.128 18.984 1.00 35.91 195 VAL A O 1
ATOM 1598 N N . SER A 1 196 ? 8.230 3.553 20.004 1.00 32.66 196 SER A N 1
ATOM 1599 C CA . SER A 1 196 ? 8.545 4.763 19.260 1.00 32.66 196 SER A CA 1
ATOM 1600 C C . SER A 1 196 ? 9.103 4.305 17.920 1.00 32.66 196 SER A C 1
ATOM 1602 O O . SER A 1 196 ? 10.261 3.898 17.830 1.00 32.66 196 SER A O 1
ATOM 1604 N N . TYR A 1 197 ? 8.261 4.327 16.890 1.00 41.09 197 TYR A N 1
ATOM 1605 C CA . TYR A 1 197 ? 8.680 4.119 15.510 1.00 41.09 197 TYR A CA 1
ATOM 1606 C C . TYR A 1 197 ? 9.445 5.368 15.065 1.00 41.09 197 TYR A C 1
ATOM 1608 O O . TYR A 1 197 ? 8.911 6.261 14.422 1.00 41.09 197 TYR A O 1
ATOM 1616 N N . LYS A 1 198 ? 10.700 5.498 15.509 1.00 28.42 198 LYS A N 1
ATOM 1617 C CA . LYS A 1 198 ? 11.568 6.584 15.056 1.00 28.42 198 LYS A CA 1
ATOM 1618 C C . LYS A 1 198 ? 11.843 6.384 13.569 1.00 28.42 198 LYS A C 1
ATOM 1620 O O . LYS A 1 198 ? 12.483 5.403 13.200 1.00 28.42 198 LYS A O 1
ATOM 1625 N N . SER A 1 199 ? 11.383 7.323 12.747 1.00 31.28 199 SER A N 1
ATOM 1626 C CA . SER A 1 199 ? 11.834 7.488 11.365 1.00 31.28 199 SER A CA 1
ATOM 1627 C C . SER A 1 199 ? 13.362 7.612 11.348 1.00 31.28 199 SER A C 1
ATOM 1629 O O . SER A 1 199 ? 13.905 8.518 11.986 1.00 31.28 199 SER A O 1
ATOM 1631 N N . GLN A 1 200 ? 14.038 6.677 10.678 1.00 31.52 200 GLN A N 1
ATOM 1632 C CA . GLN A 1 200 ? 15.444 6.802 10.276 1.00 31.52 200 GLN A CA 1
ATOM 1633 C C . GLN A 1 200 ? 15.530 7.381 8.868 1.00 31.52 200 GLN A C 1
ATOM 1635 O O . GLN A 1 200 ? 14.639 7.052 8.051 1.00 31.52 200 GLN A O 1
#

Foldseek 3Di:
DPDPPPPPDPDDDDDDDDDPDPVVVVVLVVLLVVLLVVCVVVVFSPQDCPDPPVVSVVSNVVLLLQLVLLVCVQVVHDHPDDLVSLLSCLLQLRFSDHPDPPCPLPDDVVNLVVLLVVLLVVCVVPVASPDDLPPDRHNVVLVLQLVSVVCSVVSNRDHPSRHRDGVVSVVSCVVSVHDSDDPPPPPVDPDDPPPPPDDD

pLDDT: mean 71.79, std 19.79, range [28.41, 93.0]

Organism: NCBI:txid265543

Sequence (200 aa):
MPRDRKQKLDGLQFEWDGIRKDLDSDHWDQMFFELSQYRVINGHTNVQPWAAEPRVCELLAWCNIQRHNYANLWAGRCSPLTENQIRQLNQLGFDWTLPSADSNVQDSDEEWAARLELLRQFKQHHGDTNVPRNHEALGAWVDAQRIALKNMLEGAPARPGQPRMTWERFSRLEALGFEFAVRGSLSSDGEAQKVSYKSQ

InterPro domains:
  IPR005114 Helicase-associated [PF03457] (25-94)
  IPR005114 Helicase-associated [PF03457] (109-178)